Protein AF-A0A382MAA8-F1 (afdb_monomer)

Organism: NCBI:txid408172

Mean predicted aligned error: 15.14 Å

Nearest PDB structures (foldseek):
  6sat-assembly1_A  TM=9.121E-01  e=5.986E-05  Corynebacterium glutamicum ATCC 13032
  3zih-assembly1_A  TM=9.486E-01  e=2.121E-04  Bacillus subtilis
  6scs-assembly1_B  TM=9.170E-01  e=1.345E-04  Corynebacterium glutamicum ATCC 13032
  3p04-assembly1_B  TM=8.818E-01  e=1.489E-04  Corynebacterium glutamicum
  3p04-assembly1_A  TM=8.829E-01  e=2.732E-04  Corynebacterium glutamicum

Radius of gyration: 25.76 Å; Cα contacts (8 Å, |Δi|>4): 425; chains: 1; bounding box: 89×56×67 Å

Secondary structure (DSSP, 8-state):
--------------PPTTBSSPPPTTS-TTSPPPHHHHHHHHHHHHHHHHHHHHHHHTT--EEEEE--B-SS-S-EEEE---HHHHHHHHHHHHTT-S-SHHHHTTSS----S----------SS-SSSHHHHHHHHHHHHHHHHHHHHHH---S-SSSSS-HHHHHHHHHHHHHHTS-TT----HHHHHHHHHHHHHHHHHHHHSHHHHHHHHHHHHHHHH-TTSEEEHHHHHHTS------EEE--SSGGGHHHHHHHHHTT--EEEE-SS--HHHHHHHHHHHHHHHHHHT-EEEE-STTEEEEE-TT----TT-

pLDDT: mean 77.43, std 18.55, range [26.42, 96.94]

Foldseek 3Di:
DDDDDDPPPDDDDADPAQDPPDAAPPRDPPDDHDPVSVVLLLLLLLLLLQLLLLCVVLPWFWFKWFCGDGRQHRTDTDTDDDPLLVQLVVVCVVVVPPACVVQQVPPDDPDPVDPDPPPDQFWDDDPPCRSVLLSLLLSLCRSVLSSCVVPDDDPDPPDPRSVVSLSSNLSSCLSTRNDPVSYDYPVSSVVSNVVSSVVSNVQCPQLLSVQLSVQSSVVLVVDPSSMDGSVRSVVSSPPLPPAAEDADPALVCLVVLLVCVVVQGKHKYAPDVHDPVSLVSSVVSLVVSCVVQVWDKDDDDNSMIITGGPSDDDDPVD

InterPro domains:
  IPR007561 Cell division protein SepF/SepF-related [PF04472] (245-311)
  IPR037219 Peptidase M41-like [G3DSA:1.20.58.760] (37-239)
  IPR038594 SepF-like superfamily [G3DSA:3.30.110.150] (244-318)

Sequence (318 aa):
MGFFDSIRFFGRSRAPEGCWPWPNSDRDPYGVPSPAVQSELLKAACHEAGHAVVCRYFGIEVRQLSIRRVTYTTGSVTTVMTDPERQAWKLARLRKIDDWSRKIAGENNPFSPNRGSEIGLRPRDHFVHEVSLHAGLHDWLAGAVAENIEYGPFTYWEGNGWESDLEGFELLVSAHYGNLDGFISDSSVASIRDRYWKSCEEILSKPEIRLWHQAVVKVVLRSEHGVLSGEEIDALRSPIELPHLVVPDSFDDAREIADRFGCGQVVAIEFVGSEPELERRLVDFSTGICYARDGEIRWVDQGRYLVLPSGRGFDPDE

Solvent-accessible surface area (backbone atoms only — not comparable to full-atom values): 18328 Å² total; per-residue (Å²): 141,77,90,84,77,85,83,79,81,76,81,83,77,83,64,62,81,59,34,68,75,73,72,30,98,80,79,40,89,84,59,82,60,46,74,66,56,48,51,54,49,51,48,29,31,37,19,35,28,21,26,48,49,48,29,50,73,67,68,41,54,40,64,30,40,31,52,30,33,39,88,86,37,55,40,47,62,44,61,63,80,45,71,62,53,52,50,29,54,49,51,38,62,75,65,72,50,94,54,61,70,62,51,42,48,80,82,85,69,78,87,70,91,73,77,68,77,90,77,64,100,56,59,76,84,49,83,89,48,40,68,57,41,53,44,53,50,32,30,43,41,18,18,64,42,39,33,35,77,77,72,45,84,74,91,64,88,72,94,76,82,54,64,69,33,50,52,51,36,51,42,50,46,23,58,38,60,14,48,101,88,31,46,39,54,59,70,54,53,52,53,52,49,53,52,38,48,52,51,40,46,56,53,53,63,35,59,62,48,36,51,24,35,54,43,42,30,58,47,33,76,67,31,96,73,27,46,43,41,39,68,59,52,54,70,45,40,71,68,81,64,76,52,49,76,41,73,59,91,54,76,73,49,52,53,55,54,50,54,43,38,70,72,61,37,36,34,29,39,39,51,80,88,52,56,73,68,56,54,53,52,49,50,55,49,50,48,52,54,16,68,74,60,65,28,46,72,44,81,77,56,94,60,27,34,40,40,29,29,62,73,55,90,81,66,93,89,116

Structure (mmCIF, N/CA/C/O backbone):
data_AF-A0A382MAA8-F1
#
_entry.id   AF-A0A382MAA8-F1
#
loop_
_atom_site.group_PDB
_atom_site.id
_atom_site.type_symbol
_atom_site.label_atom_id
_atom_site.label_alt_id
_atom_site.label_comp_id
_atom_site.label_asym_id
_atom_site.label_entity_id
_atom_site.label_seq_id
_atom_site.pdbx_PDB_ins_code
_atom_site.Cartn_x
_atom_site.Cartn_y
_atom_site.Cartn_z
_atom_site.occupancy
_atom_site.B_iso_or_equiv
_atom_site.auth_seq_id
_atom_site.auth_comp_id
_atom_site.auth_asym_id
_atom_site.auth_atom_id
_atom_site.pdbx_PDB_model_num
ATOM 1 N N . MET A 1 1 ? 55.451 -20.714 0.041 1.00 31.80 1 MET A N 1
ATOM 2 C CA . MET A 1 1 ? 55.565 -19.242 -0.058 1.00 31.80 1 MET A CA 1
ATOM 3 C C . MET A 1 1 ? 55.223 -18.864 -1.485 1.00 31.80 1 MET A C 1
ATOM 5 O O . MET A 1 1 ? 55.973 -19.268 -2.353 1.00 31.80 1 MET A O 1
ATOM 9 N N . GLY A 1 2 ? 54.132 -18.207 -1.856 1.00 29.95 2 GLY A N 1
ATOM 10 C CA . GLY A 1 2 ? 52.892 -17.718 -1.239 1.00 29.95 2 GLY A CA 1
ATOM 11 C C . GLY A 1 2 ? 51.980 -17.401 -2.446 1.00 29.95 2 GLY A C 1
ATOM 12 O O . GLY A 1 2 ? 52.489 -16.995 -3.485 1.00 29.95 2 GLY A O 1
ATOM 13 N N . PHE A 1 3 ? 50.726 -17.858 -2.473 1.00 26.42 3 PHE A N 1
ATOM 14 C CA . PHE A 1 3 ? 49.556 -17.086 -2.029 1.00 26.42 3 PHE A CA 1
ATOM 15 C C . PHE A 1 3 ? 49.515 -15.669 -2.627 1.00 26.42 3 PHE A C 1
ATOM 17 O O . PHE A 1 3 ? 50.200 -14.786 -2.130 1.00 26.42 3 PHE A O 1
ATOM 24 N N . PHE A 1 4 ? 48.726 -15.461 -3.685 1.00 28.41 4 PHE A N 1
ATOM 25 C CA . PHE A 1 4 ? 47.388 -14.869 -3.566 1.00 28.41 4 PHE A CA 1
ATOM 26 C C . PHE A 1 4 ? 46.591 -15.142 -4.846 1.00 28.41 4 PHE A C 1
ATOM 28 O O . PHE A 1 4 ? 46.916 -14.664 -5.930 1.00 28.41 4 PHE A O 1
ATOM 35 N N . ASP A 1 5 ? 45.575 -15.981 -4.671 1.00 29.20 5 ASP A N 1
ATOM 36 C CA . ASP A 1 5 ? 44.599 -16.378 -5.669 1.00 29.20 5 ASP A CA 1
ATOM 37 C C . ASP A 1 5 ? 43.555 -15.275 -5.866 1.00 29.20 5 ASP A C 1
ATOM 39 O O . ASP A 1 5 ? 43.219 -14.520 -4.950 1.00 29.20 5 ASP A O 1
ATOM 43 N N . SER A 1 6 ? 43.043 -15.208 -7.089 1.00 26.88 6 SER A N 1
ATOM 44 C CA . SER A 1 6 ? 41.999 -14.295 -7.536 1.00 26.88 6 SER A CA 1
ATOM 45 C C . SER A 1 6 ? 40.714 -14.509 -6.733 1.00 26.88 6 SER A C 1
ATOM 47 O O . SER A 1 6 ? 40.011 -15.501 -6.917 1.00 26.88 6 SER A O 1
ATOM 49 N N . ILE A 1 7 ? 40.356 -13.551 -5.876 1.00 27.98 7 ILE A N 1
ATOM 50 C CA . ILE A 1 7 ? 39.018 -13.512 -5.289 1.00 27.98 7 ILE A CA 1
ATOM 51 C C . ILE A 1 7 ? 38.056 -12.928 -6.332 1.00 27.98 7 ILE A C 1
ATOM 53 O O . ILE A 1 7 ? 37.864 -11.718 -6.429 1.00 27.98 7 ILE A O 1
ATOM 57 N N . ARG A 1 8 ? 37.438 -13.807 -7.128 1.00 26.86 8 ARG A N 1
ATOM 58 C CA . ARG A 1 8 ? 36.168 -13.516 -7.805 1.00 26.86 8 ARG A CA 1
ATOM 59 C C . ARG A 1 8 ? 35.041 -13.774 -6.803 1.00 26.86 8 ARG A C 1
ATOM 61 O O . ARG A 1 8 ? 34.665 -14.921 -6.580 1.00 26.86 8 ARG A O 1
ATOM 68 N N . PHE A 1 9 ? 34.539 -12.714 -6.172 1.00 26.89 9 PHE A N 1
ATOM 69 C CA . PHE A 1 9 ? 33.356 -12.778 -5.311 1.00 26.89 9 PHE A CA 1
ATOM 70 C C . PHE A 1 9 ? 32.106 -13.140 -6.150 1.00 26.89 9 PHE A C 1
ATOM 72 O O . PHE A 1 9 ? 31.799 -12.479 -7.137 1.00 26.89 9 PHE A O 1
ATOM 79 N N . PHE A 1 10 ? 31.447 -14.228 -5.735 1.00 27.97 10 PHE A N 1
ATOM 80 C CA . PHE A 1 10 ? 30.084 -14.715 -6.014 1.00 27.97 10 PHE A CA 1
ATOM 81 C C . PHE A 1 10 ? 29.501 -14.580 -7.431 1.00 27.97 10 PHE A C 1
ATOM 83 O O . PHE A 1 10 ? 28.884 -13.586 -7.806 1.00 27.97 10 PHE A O 1
ATOM 90 N N . GLY A 1 11 ? 29.545 -15.691 -8.174 1.00 29.00 11 GLY A N 1
ATOM 91 C CA . GLY A 1 11 ? 28.608 -15.935 -9.267 1.00 29.00 11 GLY A CA 1
ATOM 92 C C . GLY A 1 11 ? 27.186 -16.113 -8.726 1.00 29.00 11 GLY A C 1
ATOM 93 O O . GLY A 1 11 ? 26.945 -16.995 -7.905 1.00 29.00 11 GLY A O 1
ATOM 94 N N . ARG A 1 12 ? 26.254 -15.278 -9.204 1.00 35.53 12 ARG A N 1
ATOM 95 C CA . ARG A 1 12 ? 24.803 -15.409 -9.001 1.00 35.53 12 ARG A CA 1
ATOM 96 C C . ARG A 1 12 ? 24.342 -16.799 -9.460 1.00 35.53 12 ARG A C 1
ATOM 98 O O . ARG A 1 12 ? 24.289 -17.084 -10.657 1.00 35.53 12 ARG A O 1
ATOM 105 N N . SER A 1 13 ? 24.030 -17.673 -8.512 1.00 39.25 13 SER A N 1
ATOM 106 C CA . SER A 1 13 ? 23.442 -18.991 -8.755 1.00 39.25 13 SER A CA 1
ATOM 107 C C . SER A 1 13 ? 22.027 -18.833 -9.327 1.00 39.25 13 SER A C 1
ATOM 109 O O . SER A 1 13 ? 21.172 -18.224 -8.690 1.00 39.25 13 SER A O 1
ATOM 111 N N . ARG A 1 14 ? 21.769 -19.373 -10.528 1.00 43.84 14 ARG A N 1
ATOM 112 C CA . ARG A 1 14 ? 20.433 -19.417 -11.152 1.00 43.84 14 ARG A CA 1
ATOM 113 C C . ARG A 1 14 ? 19.505 -20.324 -10.334 1.00 43.84 14 ARG A C 1
ATOM 115 O O . ARG A 1 14 ? 19.658 -21.543 -10.384 1.00 43.84 14 ARG A O 1
ATOM 122 N N . ALA A 1 15 ? 18.565 -19.740 -9.597 1.00 43.31 15 ALA A N 1
ATOM 123 C CA . ALA A 1 15 ? 17.436 -20.476 -9.034 1.00 43.31 15 ALA A CA 1
ATOM 124 C C . ALA A 1 15 ? 16.463 -20.898 -10.164 1.00 43.31 15 ALA A C 1
ATOM 126 O O . ALA A 1 15 ? 16.365 -20.171 -11.157 1.00 43.31 15 ALA A O 1
ATOM 127 N N . PRO A 1 16 ? 15.767 -22.049 -10.062 1.00 50.41 16 PRO A N 1
ATOM 128 C CA . PRO A 1 16 ? 14.675 -22.386 -10.978 1.00 50.41 16 PRO A CA 1
ATOM 129 C C . PRO A 1 16 ? 13.575 -21.313 -10.915 1.00 50.41 16 PRO A C 1
ATOM 131 O O . PRO A 1 16 ? 13.343 -20.737 -9.852 1.00 50.41 16 PRO A O 1
ATOM 134 N N . GLU A 1 17 ? 12.907 -21.040 -12.038 1.00 49.59 17 GLU A N 1
ATOM 135 C CA . GLU A 1 17 ? 11.850 -20.022 -12.125 1.00 49.59 17 GLU A CA 1
ATOM 136 C C . GLU A 1 17 ? 10.743 -20.260 -11.081 1.00 49.59 17 GLU A C 1
ATOM 138 O O . GLU A 1 17 ? 10.183 -21.353 -10.998 1.00 49.59 17 GLU A O 1
ATOM 143 N N . GLY A 1 18 ? 10.432 -19.235 -10.278 1.00 59.00 18 GLY A N 1
ATOM 144 C CA . GLY A 1 18 ? 9.311 -19.256 -9.334 1.00 59.00 18 GLY A CA 1
ATOM 145 C C . GLY A 1 18 ? 9.534 -20.101 -8.075 1.00 59.00 18 GLY A C 1
ATOM 146 O O . GLY A 1 18 ? 8.566 -20.598 -7.500 1.00 59.00 18 GLY A O 1
ATOM 147 N N . CYS A 1 19 ? 10.782 -20.295 -7.647 1.00 68.88 19 CYS A N 1
ATOM 148 C CA . CYS A 1 19 ? 11.090 -21.147 -6.500 1.00 68.88 19 CYS A CA 1
ATOM 149 C C . CYS A 1 19 ? 10.535 -20.604 -5.164 1.00 68.88 19 CYS A C 1
ATOM 151 O O . CYS A 1 19 ? 10.704 -19.433 -4.810 1.00 68.88 19 CYS A O 1
ATOM 153 N N . TRP A 1 20 ? 9.881 -21.499 -4.418 1.00 69.69 20 TRP A N 1
ATOM 154 C CA . TRP A 1 20 ? 9.423 -21.304 -3.045 1.00 69.69 20 TRP A CA 1
ATOM 155 C C . TRP A 1 20 ? 9.510 -22.633 -2.279 1.00 69.69 20 TRP A C 1
ATOM 157 O O . TRP A 1 20 ? 9.066 -23.648 -2.824 1.00 69.69 20 TRP A O 1
ATOM 167 N N . PRO A 1 21 ? 10.044 -22.660 -1.044 1.00 71.81 21 PRO A N 1
ATOM 168 C CA . PRO A 1 21 ? 10.785 -21.581 -0.380 1.00 71.81 21 PRO A CA 1
ATOM 169 C C . PRO A 1 21 ? 12.055 -21.196 -1.161 1.00 71.81 21 PRO A C 1
ATOM 171 O O . PRO A 1 21 ? 12.483 -21.916 -2.066 1.00 71.81 21 PRO A O 1
ATOM 174 N N . TRP A 1 22 ? 12.644 -20.034 -0.860 1.00 74.38 22 TRP A N 1
ATOM 175 C CA . TRP A 1 22 ? 13.882 -19.615 -1.525 1.00 74.38 22 TRP A CA 1
ATOM 176 C C . TRP A 1 22 ? 14.992 -20.649 -1.283 1.00 74.38 22 TRP A C 1
ATOM 178 O O . TRP A 1 22 ? 15.163 -21.098 -0.148 1.00 74.38 22 TRP A O 1
ATOM 188 N N . PRO A 1 23 ? 15.763 -21.033 -2.314 1.00 65.19 23 PRO A N 1
ATOM 189 C CA . PRO A 1 23 ? 16.829 -22.006 -2.155 1.00 65.19 23 PRO A CA 1
ATOM 190 C C . PRO A 1 23 ? 17.923 -21.437 -1.254 1.00 65.19 23 PRO A C 1
ATOM 192 O O . PRO A 1 23 ? 18.348 -20.289 -1.417 1.00 65.19 23 PRO A O 1
ATOM 195 N N . ASN A 1 24 ? 18.433 -22.264 -0.344 1.00 62.22 24 ASN A N 1
ATOM 196 C CA . ASN A 1 24 ? 19.620 -21.915 0.425 1.00 62.22 24 ASN A CA 1
ATOM 197 C C . ASN A 1 24 ? 20.801 -21.693 -0.519 1.00 62.22 24 ASN A C 1
ATOM 199 O O . ASN A 1 24 ? 20.921 -22.362 -1.552 1.00 62.22 24 ASN A O 1
ATOM 203 N N . SER A 1 25 ? 21.718 -20.810 -0.121 1.00 55.56 25 SER A N 1
ATOM 204 C CA . SER A 1 25 ? 22.993 -20.589 -0.817 1.00 55.56 25 SER A CA 1
ATOM 205 C C . SER A 1 25 ? 23.770 -21.889 -1.083 1.00 55.56 25 SER A C 1
ATOM 207 O O . SER A 1 25 ? 24.578 -21.934 -2.010 1.00 55.56 25 SER A O 1
ATOM 209 N N . ASP A 1 26 ? 23.459 -22.961 -0.342 1.00 49.09 26 ASP A N 1
ATOM 210 C CA . ASP A 1 26 ? 24.233 -24.201 -0.286 1.00 49.09 26 ASP A CA 1
ATOM 211 C C . ASP A 1 26 ? 23.557 -25.413 -0.967 1.00 49.09 26 ASP A C 1
ATOM 213 O O . ASP A 1 26 ? 23.978 -26.546 -0.759 1.00 49.09 26 ASP A O 1
ATOM 217 N N . ARG A 1 27 ? 22.539 -25.214 -1.823 1.00 52.00 27 ARG A N 1
ATOM 218 C CA . ARG A 1 27 ? 21.824 -26.306 -2.538 1.00 52.00 27 ARG A CA 1
ATOM 219 C C . ARG A 1 27 ? 21.156 -27.355 -1.633 1.00 52.00 27 ARG A C 1
ATOM 221 O O . ARG A 1 27 ? 20.912 -28.470 -2.090 1.00 52.00 27 ARG A O 1
ATOM 228 N N . ASP A 1 28 ? 20.833 -27.014 -0.391 1.00 53.09 28 ASP A N 1
ATOM 229 C CA . ASP A 1 28 ? 19.939 -27.828 0.432 1.00 53.09 28 ASP A CA 1
ATOM 230 C C . ASP A 1 28 ? 18.508 -27.274 0.320 1.00 53.09 28 ASP A C 1
ATOM 232 O O . ASP A 1 28 ? 18.218 -26.240 0.927 1.00 53.09 28 ASP A O 1
ATOM 236 N N . PRO A 1 29 ? 17.616 -27.907 -0.467 1.00 52.38 29 PRO A N 1
ATOM 237 C CA . PRO A 1 29 ? 16.223 -27.484 -0.590 1.00 52.38 29 PRO A CA 1
ATOM 238 C C . PRO A 1 29 ? 15.394 -27.729 0.684 1.00 52.38 29 PRO A C 1
ATOM 240 O O . PRO A 1 29 ? 14.240 -27.312 0.726 1.00 52.38 29 PRO A O 1
ATOM 243 N N . TYR A 1 30 ? 15.957 -28.381 1.710 1.00 53.66 30 TYR A N 1
ATOM 244 C CA . TYR A 1 30 ? 15.282 -28.703 2.972 1.00 53.66 30 TYR A CA 1
ATOM 245 C C . TYR A 1 30 ? 15.923 -28.042 4.207 1.00 53.66 30 TYR A C 1
ATOM 247 O O . TYR A 1 30 ? 15.450 -28.247 5.325 1.00 53.66 30 TYR A O 1
ATOM 255 N N . GLY A 1 31 ? 16.988 -27.253 4.032 1.00 58.38 31 GLY A N 1
ATOM 256 C CA . GLY A 1 31 ? 17.682 -26.580 5.132 1.00 58.38 31 GLY A CA 1
ATOM 257 C C . GLY A 1 31 ? 17.025 -25.255 5.537 1.00 58.38 31 GLY A C 1
ATOM 258 O O . GLY A 1 31 ? 16.341 -24.615 4.740 1.00 58.38 31 GLY A O 1
ATOM 259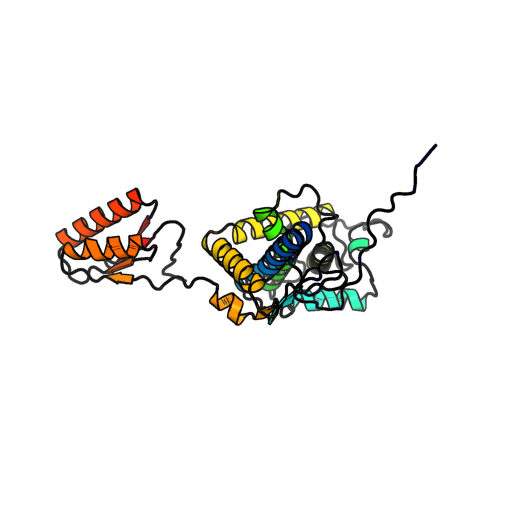 N N . VAL A 1 32 ? 17.290 -24.785 6.758 1.00 62.78 32 VAL A N 1
ATOM 260 C CA . VAL A 1 32 ? 16.880 -23.442 7.210 1.00 62.78 32 VAL A CA 1
ATOM 261 C C . VAL A 1 32 ? 17.612 -22.369 6.380 1.00 62.78 32 VAL A C 1
ATOM 263 O O . VAL A 1 32 ? 18.835 -22.472 6.246 1.00 62.78 32 VAL A O 1
ATOM 266 N N . PRO A 1 33 ? 16.928 -21.326 5.860 1.00 66.69 33 PRO A N 1
ATOM 267 C CA . PRO A 1 33 ? 17.579 -20.281 5.076 1.00 66.69 33 PRO A CA 1
ATOM 268 C C . PRO A 1 33 ? 18.675 -19.565 5.849 1.00 66.69 33 PRO A C 1
ATOM 270 O O . PRO A 1 33 ? 18.506 -19.264 7.032 1.00 66.69 33 PRO A O 1
ATOM 273 N N . SER A 1 34 ? 19.797 -19.280 5.179 1.00 75.00 34 SER A N 1
ATOM 274 C CA . SER A 1 34 ? 20.896 -18.533 5.792 1.00 75.00 34 SER A CA 1
ATOM 275 C C . SER A 1 34 ? 20.415 -17.140 6.223 1.00 75.00 34 SER A C 1
ATOM 277 O O . SER A 1 34 ? 19.504 -16.593 5.596 1.00 75.00 34 SER A O 1
ATOM 279 N N . PRO A 1 35 ? 21.018 -16.514 7.251 1.00 80.25 35 PRO A N 1
ATOM 280 C CA . PRO A 1 35 ? 20.599 -15.185 7.704 1.00 80.25 35 PRO A CA 1
ATOM 281 C C . PRO A 1 35 ? 20.574 -14.127 6.588 1.00 80.25 35 PRO A C 1
ATOM 283 O O . PRO A 1 35 ? 19.721 -13.245 6.589 1.00 80.25 35 PRO A O 1
ATOM 286 N N . ALA A 1 36 ? 21.471 -14.243 5.601 1.00 78.38 36 ALA A N 1
ATOM 287 C CA . ALA A 1 36 ? 21.485 -13.377 4.424 1.00 78.38 36 ALA A CA 1
ATOM 288 C C . ALA A 1 36 ? 20.249 -13.594 3.533 1.00 78.38 36 ALA A C 1
ATOM 290 O O . ALA A 1 36 ? 19.589 -12.628 3.165 1.00 78.38 36 ALA A O 1
ATOM 291 N N . VAL A 1 37 ? 19.890 -14.852 3.253 1.00 79.06 37 VAL A N 1
ATOM 292 C CA . VAL A 1 37 ? 18.696 -15.200 2.464 1.00 79.06 37 VAL A CA 1
ATOM 293 C C . VAL A 1 37 ? 17.414 -14.787 3.190 1.00 79.06 37 VAL A C 1
ATOM 295 O O . VAL A 1 37 ? 16.495 -14.281 2.556 1.00 79.06 37 VAL A O 1
ATOM 298 N N . GLN A 1 38 ? 17.354 -14.945 4.516 1.00 82.44 38 GLN A N 1
ATOM 299 C CA . GLN A 1 38 ? 16.216 -14.473 5.314 1.00 82.44 38 GLN A CA 1
ATOM 300 C C . GLN A 1 38 ? 16.066 -12.950 5.242 1.00 82.44 38 GLN A C 1
ATOM 302 O O . GLN A 1 38 ? 14.955 -12.454 5.099 1.00 82.44 38 GLN A O 1
ATOM 307 N N . SER A 1 39 ? 17.178 -12.215 5.309 1.00 85.06 39 SER A N 1
ATOM 308 C CA . SER A 1 39 ? 17.178 -10.755 5.187 1.00 85.06 39 SER A CA 1
ATOM 309 C C . SER A 1 39 ? 16.701 -10.294 3.805 1.00 85.06 39 SER A C 1
ATOM 311 O O . SER A 1 39 ? 15.834 -9.428 3.717 1.00 85.06 39 SER A O 1
ATOM 313 N N . GLU A 1 40 ? 17.192 -10.910 2.723 1.00 85.50 40 GLU A N 1
ATOM 314 C CA . GLU A 1 40 ? 16.725 -10.609 1.360 1.00 85.50 40 GLU A CA 1
ATOM 315 C C . GLU A 1 40 ? 15.235 -10.931 1.172 1.00 85.50 40 GLU A C 1
ATOM 317 O O . GLU A 1 40 ? 14.511 -10.156 0.552 1.00 85.50 40 GLU A O 1
ATOM 322 N N . LEU A 1 41 ? 14.762 -12.043 1.739 1.00 87.31 41 LEU A N 1
ATOM 323 C CA . LEU A 1 41 ? 13.357 -12.436 1.682 1.00 87.31 41 LEU A CA 1
ATOM 324 C C . LEU A 1 41 ? 12.448 -11.445 2.424 1.00 87.31 41 LEU A C 1
ATOM 326 O O . LEU A 1 41 ? 11.370 -11.120 1.933 1.00 87.31 41 LEU A O 1
ATOM 330 N N . LEU A 1 42 ? 12.870 -10.966 3.598 1.00 90.75 42 LEU A N 1
ATOM 331 C CA . LEU A 1 42 ? 12.126 -9.963 4.364 1.00 90.75 42 LEU A CA 1
ATOM 332 C C . LEU A 1 42 ? 12.005 -8.645 3.591 1.00 90.75 42 LEU A C 1
ATOM 334 O O . LEU A 1 42 ? 10.912 -8.087 3.521 1.00 90.75 42 LEU A O 1
ATOM 338 N N . LYS A 1 43 ? 13.099 -8.195 2.964 1.00 91.06 43 LYS A N 1
ATOM 339 C CA . LYS A 1 43 ? 13.097 -7.009 2.096 1.00 91.06 43 LYS A CA 1
ATOM 340 C C . LYS A 1 43 ? 12.152 -7.173 0.915 1.00 91.06 43 LYS A C 1
ATOM 342 O O . LYS A 1 43 ? 11.260 -6.354 0.749 1.00 91.06 43 LYS A O 1
ATOM 347 N N . ALA A 1 44 ? 12.259 -8.289 0.196 1.00 91.00 44 ALA A N 1
ATOM 348 C CA . ALA A 1 44 ? 11.370 -8.595 -0.917 1.00 91.00 44 ALA A CA 1
ATOM 349 C C . ALA A 1 44 ? 9.897 -8.608 -0.484 1.00 91.00 44 ALA A C 1
ATOM 351 O O . ALA A 1 44 ? 9.061 -7.971 -1.108 1.00 91.00 44 ALA A O 1
ATOM 352 N N . ALA A 1 45 ? 9.564 -9.271 0.626 1.00 93.81 45 ALA A N 1
ATOM 353 C CA . ALA A 1 45 ? 8.196 -9.274 1.134 1.00 93.81 45 ALA A CA 1
ATOM 354 C C . ALA A 1 45 ? 7.701 -7.866 1.500 1.00 93.81 45 ALA A C 1
ATOM 356 O O . ALA A 1 45 ? 6.547 -7.547 1.225 1.00 93.81 45 ALA A O 1
ATOM 357 N N . CYS A 1 46 ? 8.563 -7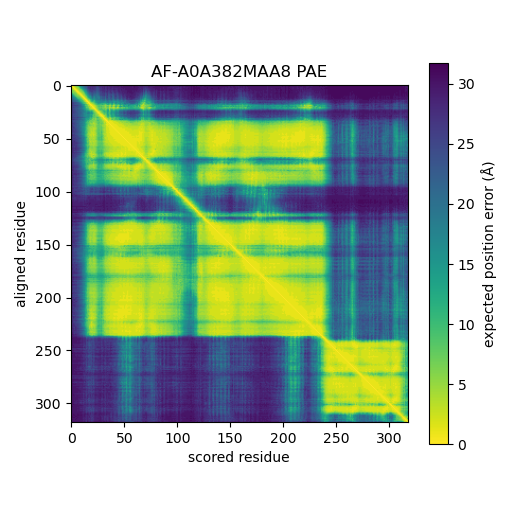.030 2.087 1.00 95.38 46 CYS A N 1
ATOM 358 C CA . CYS A 1 46 ? 8.267 -5.629 2.382 1.00 95.38 46 CYS A CA 1
ATOM 359 C C . CYS A 1 46 ? 7.991 -4.815 1.106 1.00 95.38 46 CYS A C 1
ATOM 361 O O . CYS A 1 46 ? 6.986 -4.100 1.058 1.00 95.38 46 CYS A O 1
ATOM 363 N N . HIS A 1 47 ? 8.826 -4.981 0.075 1.00 94.94 47 HIS A N 1
ATOM 364 C CA . HIS A 1 47 ? 8.701 -4.336 -1.237 1.00 94.94 47 HIS A CA 1
ATOM 365 C C . HIS A 1 47 ? 7.394 -4.701 -1.934 1.00 94.94 47 HIS A C 1
ATOM 367 O O . HIS A 1 47 ? 6.577 -3.835 -2.238 1.00 94.94 47 HIS A O 1
ATOM 373 N N . GLU A 1 48 ? 7.141 -5.998 -2.115 1.00 96.00 48 GLU A N 1
ATOM 374 C CA . GLU A 1 48 ? 5.941 -6.474 -2.808 1.00 96.00 48 GLU A CA 1
ATOM 375 C C . GLU A 1 48 ? 4.662 -6.108 -2.040 1.00 96.00 48 GLU A C 1
ATOM 377 O O . GLU A 1 48 ? 3.643 -5.752 -2.633 1.00 96.00 48 GLU A O 1
ATOM 382 N N . ALA A 1 49 ? 4.701 -6.144 -0.702 1.00 96.94 49 ALA A N 1
ATOM 383 C CA . ALA A 1 49 ? 3.584 -5.678 0.113 1.00 96.94 49 ALA A CA 1
ATOM 384 C C . ALA A 1 49 ? 3.345 -4.169 -0.044 1.00 96.94 49 ALA A C 1
ATOM 386 O O . ALA A 1 49 ? 2.191 -3.747 -0.021 1.00 96.94 49 ALA A O 1
ATOM 387 N N . GLY A 1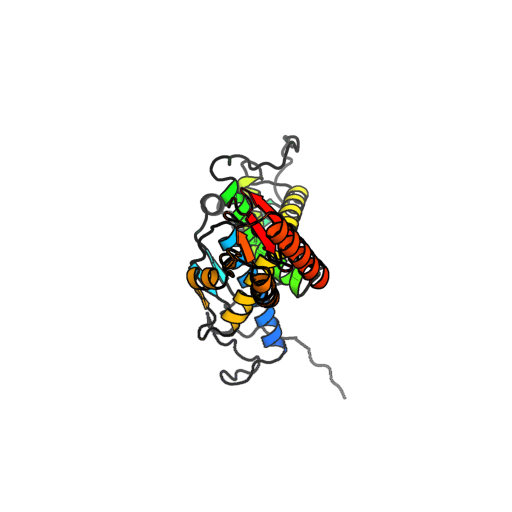 50 ? 4.403 -3.371 -0.231 1.00 96.94 50 GLY A N 1
ATOM 388 C CA . GLY A 1 50 ? 4.312 -1.937 -0.512 1.00 96.94 50 GLY A CA 1
ATOM 389 C C . GLY A 1 50 ? 3.490 -1.658 -1.767 1.00 96.94 50 GLY A C 1
ATOM 390 O O . GLY A 1 50 ? 2.481 -0.955 -1.687 1.00 96.94 50 GLY A O 1
ATOM 391 N N . HIS A 1 51 ? 3.859 -2.286 -2.888 1.00 96.06 51 HIS A N 1
ATOM 392 C CA . HIS A 1 51 ? 3.094 -2.237 -4.141 1.00 96.06 51 HIS A CA 1
ATOM 393 C C . HIS A 1 51 ? 1.634 -2.625 -3.928 1.00 96.06 51 HIS A C 1
ATOM 395 O O . HIS A 1 51 ? 0.727 -1.827 -4.158 1.00 96.06 51 HIS A O 1
ATOM 401 N N . ALA A 1 52 ? 1.393 -3.831 -3.409 1.00 96.44 52 ALA A N 1
ATOM 402 C CA . ALA A 1 52 ? 0.039 -4.343 -3.274 1.00 96.44 52 ALA A CA 1
ATOM 403 C C . ALA A 1 52 ? -0.851 -3.446 -2.402 1.00 96.44 52 ALA A C 1
ATOM 405 O O . ALA A 1 52 ? -1.977 -3.144 -2.793 1.00 96.44 52 ALA A O 1
ATOM 406 N N . VAL A 1 53 ? -0.359 -2.987 -1.249 1.00 95.25 53 VAL A N 1
ATOM 407 C CA . VAL A 1 53 ? -1.124 -2.119 -0.344 1.00 95.25 53 VAL A CA 1
ATOM 408 C C . VAL A 1 53 ? -1.449 -0.779 -0.997 1.00 95.25 53 VAL A C 1
ATOM 410 O O . VAL A 1 53 ? -2.599 -0.347 -0.938 1.00 95.25 53 VAL A O 1
ATOM 413 N N . VAL A 1 54 ? -0.483 -0.140 -1.663 1.00 93.31 54 VAL A N 1
ATOM 414 C CA . VAL A 1 54 ? -0.710 1.148 -2.337 1.00 93.31 54 VAL A CA 1
ATOM 415 C C . VAL A 1 54 ? -1.661 0.993 -3.527 1.00 93.31 54 VAL A C 1
ATOM 417 O O . VAL A 1 54 ? -2.593 1.786 -3.664 1.00 93.31 54 VAL A O 1
ATOM 420 N N . CYS A 1 55 ? -1.522 -0.061 -4.337 1.00 91.69 55 CYS A N 1
ATOM 421 C CA . CYS A 1 55 ? -2.478 -0.373 -5.401 1.00 91.69 55 CYS A CA 1
ATOM 422 C C . CYS A 1 55 ? -3.899 -0.514 -4.855 1.00 91.69 55 CYS A C 1
ATOM 424 O O . CYS A 1 55 ? -4.819 0.147 -5.339 1.00 91.69 55 CYS A O 1
ATOM 426 N N . ARG A 1 56 ? -4.083 -1.351 -3.825 1.00 89.12 56 ARG A N 1
ATOM 427 C CA . ARG A 1 56 ? -5.396 -1.583 -3.210 1.00 89.12 56 ARG A CA 1
ATOM 428 C C . ARG A 1 56 ? -5.947 -0.313 -2.553 1.00 89.12 56 ARG A C 1
ATOM 430 O O . ARG A 1 56 ? -7.148 -0.073 -2.653 1.00 89.12 56 ARG A O 1
ATOM 437 N N . TYR A 1 57 ? -5.097 0.526 -1.952 1.00 88.06 57 TYR A N 1
ATOM 438 C CA . TYR A 1 57 ? -5.475 1.836 -1.404 1.00 88.06 57 TYR A CA 1
ATOM 439 C C . TYR A 1 57 ? -6.085 2.755 -2.472 1.00 88.06 57 TYR A C 1
ATOM 441 O O . TYR A 1 57 ? -7.109 3.384 -2.222 1.00 88.06 57 TYR A O 1
ATOM 449 N N . PHE A 1 58 ? -5.517 2.778 -3.681 1.00 83.88 58 PHE A N 1
ATOM 450 C CA . PHE A 1 58 ? -6.047 3.544 -4.815 1.00 83.88 58 PHE A CA 1
ATOM 451 C C . PHE A 1 58 ? -7.136 2.813 -5.623 1.00 83.88 58 PHE A C 1
ATOM 453 O O . PHE A 1 58 ? -7.569 3.310 -6.664 1.00 83.88 58 PHE A O 1
ATOM 460 N N . GLY A 1 59 ? -7.586 1.635 -5.179 1.00 81.50 59 GLY A N 1
ATOM 461 C CA . GLY A 1 59 ? -8.610 0.849 -5.871 1.00 81.50 59 GLY A CA 1
ATOM 462 C C . GLY A 1 59 ? -8.125 0.143 -7.143 1.00 81.50 59 GLY A C 1
ATOM 463 O O . GLY A 1 59 ? -8.948 -0.329 -7.927 1.00 81.50 59 GLY A O 1
ATOM 464 N N . ILE A 1 60 ? -6.810 0.034 -7.359 1.00 85.06 60 ILE A N 1
ATOM 465 C CA . ILE A 1 60 ? -6.245 -0.811 -8.415 1.00 85.06 60 ILE A CA 1
ATOM 466 C C . ILE A 1 60 ? -6.441 -2.280 -8.011 1.00 85.06 60 ILE A C 1
ATOM 468 O O . ILE A 1 60 ? -6.166 -2.697 -6.881 1.00 85.06 60 ILE A O 1
ATOM 472 N N . GLU A 1 61 ? -6.950 -3.087 -8.940 1.00 86.94 61 GLU A N 1
ATOM 473 C CA . GLU A 1 61 ? -7.102 -4.526 -8.734 1.00 86.94 61 GLU A CA 1
ATOM 474 C C . GLU A 1 61 ? -5.720 -5.193 -8.695 1.00 86.94 61 GLU A C 1
ATOM 476 O O . GLU A 1 61 ? -4.974 -5.165 -9.677 1.00 86.94 61 GLU A O 1
ATOM 481 N N . VAL A 1 62 ? -5.402 -5.825 -7.563 1.00 92.00 62 VAL A N 1
ATOM 482 C CA . VAL A 1 62 ? -4.237 -6.702 -7.413 1.00 92.00 62 VAL A CA 1
ATOM 483 C C . VAL A 1 62 ? -4.715 -8.134 -7.597 1.00 92.00 62 VAL A C 1
ATOM 485 O O . VAL A 1 62 ? -5.488 -8.649 -6.794 1.00 92.00 62 VAL A O 1
ATOM 488 N N . ARG A 1 63 ? -4.247 -8.799 -8.649 1.00 90.38 63 ARG A N 1
ATOM 489 C CA . ARG A 1 63 ? -4.567 -10.207 -8.909 1.00 90.38 63 ARG A CA 1
ATOM 490 C C . ARG A 1 63 ? -3.778 -11.133 -8.005 1.00 90.38 63 ARG A C 1
ATOM 492 O O . ARG A 1 63 ? -4.310 -12.131 -7.526 1.00 90.38 63 ARG A O 1
ATOM 499 N N . GLN A 1 64 ? -2.504 -10.815 -7.803 1.00 93.00 64 GLN A N 1
ATOM 500 C CA . GLN A 1 64 ? -1.605 -11.634 -7.008 1.00 93.00 64 GLN A CA 1
ATOM 501 C C . GLN A 1 64 ? -0.406 -10.818 -6.536 1.00 93.00 64 GLN A C 1
ATOM 503 O O . GLN A 1 64 ? 0.219 -10.128 -7.333 1.00 93.00 64 GLN A O 1
ATOM 508 N N . LEU A 1 65 ? -0.047 -10.972 -5.269 1.00 94.50 65 LEU A N 1
ATOM 509 C CA . LEU A 1 65 ? 1.278 -10.682 -4.738 1.00 94.50 65 LEU A CA 1
ATOM 510 C C . LEU A 1 65 ? 2.059 -11.997 -4.676 1.00 94.50 65 LEU A C 1
ATOM 512 O O . LEU A 1 65 ? 1.532 -13.009 -4.210 1.00 94.50 65 LEU A O 1
ATOM 516 N N . SER A 1 66 ? 3.313 -11.997 -5.125 1.00 93.25 66 SER A N 1
ATOM 517 C CA . SER A 1 66 ? 4.214 -13.144 -5.030 1.00 93.25 66 SER A CA 1
ATOM 518 C C . SER A 1 66 ? 5.592 -12.735 -4.530 1.00 93.25 66 SER A C 1
ATOM 520 O O . SER A 1 66 ? 6.204 -11.831 -5.076 1.00 93.25 66 SER A O 1
ATOM 522 N N . ILE A 1 67 ? 6.118 -13.472 -3.554 1.00 91.19 67 ILE A N 1
ATOM 523 C CA . ILE A 1 67 ? 7.514 -13.361 -3.084 1.00 91.19 67 ILE A CA 1
ATOM 524 C C . ILE A 1 67 ? 8.371 -14.523 -3.602 1.00 91.19 67 ILE A C 1
ATOM 526 O O . ILE A 1 67 ? 9.381 -14.905 -3.009 1.00 91.19 67 ILE A O 1
ATOM 530 N N . ARG A 1 68 ? 7.930 -15.167 -4.688 1.00 86.81 68 ARG A N 1
ATOM 531 C CA . ARG A 1 68 ? 8.686 -16.234 -5.343 1.00 86.81 68 ARG A CA 1
ATOM 532 C C . ARG A 1 68 ? 9.859 -15.619 -6.076 1.00 86.81 68 ARG A C 1
ATOM 534 O O . ARG A 1 68 ? 9.687 -14.697 -6.867 1.00 86.81 68 ARG A O 1
ATOM 541 N N . ARG A 1 69 ? 11.046 -16.184 -5.874 1.00 76.38 69 ARG A N 1
ATOM 542 C CA . ARG A 1 69 ? 12.236 -15.685 -6.554 1.00 76.38 69 ARG A CA 1
ATOM 543 C C . ARG A 1 69 ? 12.205 -16.094 -8.024 1.00 76.38 69 ARG A C 1
ATOM 545 O O . ARG A 1 69 ? 12.132 -17.284 -8.349 1.00 76.38 69 ARG A O 1
ATOM 552 N N . VAL A 1 70 ? 12.307 -15.104 -8.901 1.00 68.19 70 VAL A N 1
ATOM 553 C CA . VAL A 1 70 ? 12.524 -15.269 -10.342 1.00 68.19 70 VAL A CA 1
ATOM 554 C C . VAL A 1 70 ? 13.953 -14.804 -10.657 1.00 68.19 70 VAL A C 1
ATOM 556 O O . VAL A 1 70 ? 14.646 -14.231 -9.821 1.00 68.19 70 VAL A O 1
ATOM 559 N N . THR A 1 71 ? 14.472 -15.121 -11.839 1.00 59.19 71 THR A N 1
ATOM 560 C CA . THR A 1 71 ? 15.884 -14.920 -12.221 1.00 59.19 71 THR A CA 1
ATOM 561 C C . THR A 1 71 ? 16.436 -13.510 -11.980 1.00 59.19 71 THR A C 1
ATOM 563 O O . THR A 1 71 ? 17.626 -13.385 -11.680 1.00 59.19 71 THR A O 1
ATOM 566 N N . TYR A 1 72 ? 15.599 -12.476 -12.087 1.00 60.16 72 TYR A N 1
ATOM 567 C CA . TYR A 1 72 ? 15.993 -11.071 -11.938 1.00 60.16 72 TYR A CA 1
ATOM 568 C C . TYR A 1 72 ? 15.148 -10.290 -10.926 1.00 60.16 72 TYR A C 1
ATOM 570 O O . TYR A 1 72 ? 15.492 -9.151 -10.637 1.00 60.16 72 TYR A O 1
ATOM 578 N N . THR A 1 73 ? 14.096 -10.896 -10.370 1.00 64.88 73 THR A N 1
ATOM 579 C CA . THR A 1 73 ? 13.199 -10.253 -9.403 1.00 64.88 73 THR A CA 1
ATOM 580 C C . THR A 1 73 ? 13.037 -11.128 -8.167 1.00 64.88 73 THR A C 1
ATOM 582 O O . THR A 1 73 ? 13.024 -12.362 -8.227 1.00 64.88 73 THR A O 1
ATOM 585 N N . THR A 1 74 ? 12.965 -10.485 -7.011 1.00 72.19 74 THR A N 1
ATOM 586 C CA . THR A 1 74 ? 12.781 -11.142 -5.712 1.00 72.19 74 THR A CA 1
ATOM 587 C C . THR A 1 74 ? 11.306 -11.374 -5.377 1.00 72.19 74 THR A C 1
ATOM 589 O O . THR A 1 74 ? 11.001 -12.153 -4.475 1.00 72.19 74 THR A O 1
ATOM 592 N N . GLY A 1 75 ? 10.405 -10.790 -6.162 1.00 80.31 75 GLY A N 1
ATOM 593 C CA . GLY A 1 75 ? 8.972 -11.014 -6.136 1.00 80.31 75 GLY A CA 1
ATOM 594 C C . GLY A 1 75 ? 8.300 -10.386 -7.356 1.00 80.31 75 GLY A C 1
ATOM 595 O O . GLY A 1 75 ? 8.958 -10.095 -8.362 1.00 80.31 75 GLY A O 1
ATOM 596 N N . SER A 1 76 ? 6.976 -10.280 -7.294 1.00 87.12 76 SER A N 1
ATOM 597 C CA . SER A 1 76 ? 6.176 -9.465 -8.206 1.00 87.12 76 SER A CA 1
ATOM 598 C C . SER A 1 76 ? 4.770 -9.242 -7.651 1.00 87.12 76 SER A C 1
ATOM 600 O O . SER A 1 76 ? 4.169 -10.162 -7.080 1.00 87.12 76 SER A O 1
ATOM 602 N N . VAL A 1 77 ? 4.193 -8.080 -7.948 1.00 87.19 77 VAL A N 1
ATOM 603 C CA . VAL A 1 77 ? 2.756 -7.824 -7.829 1.00 87.19 77 VAL A CA 1
ATOM 604 C C . VAL A 1 77 ? 2.138 -7.759 -9.221 1.00 87.19 77 VAL A C 1
ATOM 606 O O . VAL A 1 77 ? 2.550 -6.994 -10.085 1.00 87.19 77 VAL A O 1
ATOM 609 N N . THR A 1 78 ? 1.128 -8.591 -9.460 1.00 87.38 78 THR A N 1
ATOM 610 C CA . THR A 1 78 ? 0.349 -8.581 -10.698 1.00 87.38 78 THR A CA 1
ATOM 611 C C . THR A 1 78 ? -0.893 -7.727 -10.504 1.00 87.38 78 THR A C 1
ATOM 613 O O . THR A 1 78 ? -1.822 -8.134 -9.803 1.00 87.38 78 THR A O 1
ATOM 616 N N . THR A 1 79 ? -0.938 -6.577 -11.166 1.00 86.69 79 THR A N 1
ATOM 617 C CA . THR A 1 79 ? -2.079 -5.655 -11.160 1.00 86.69 79 THR A CA 1
ATOM 618 C C . THR A 1 79 ? -2.832 -5.682 -12.488 1.00 86.69 79 THR A C 1
ATOM 620 O O . THR A 1 79 ? -2.338 -6.158 -13.519 1.00 86.69 79 THR A O 1
ATOM 623 N N . VAL A 1 80 ? -4.072 -5.192 -12.487 1.00 82.88 80 VAL A N 1
ATOM 624 C CA . VAL A 1 80 ? -4.760 -4.861 -13.738 1.00 82.88 80 VAL A CA 1
ATOM 625 C C . VAL A 1 80 ? -4.211 -3.539 -14.258 1.00 82.88 80 VAL A C 1
ATOM 627 O O . VAL A 1 80 ? -4.426 -2.497 -13.647 1.00 82.88 80 VAL A O 1
ATOM 630 N N . MET A 1 81 ? -3.541 -3.593 -15.415 1.00 78.94 81 MET A N 1
ATOM 631 C CA . MET A 1 81 ? -2.999 -2.403 -16.071 1.00 78.94 81 MET A CA 1
ATOM 632 C C . MET A 1 81 ? -4.067 -1.329 -16.263 1.00 78.94 81 MET A C 1
ATOM 634 O O . MET A 1 81 ? -5.109 -1.567 -16.889 1.00 78.94 81 MET A O 1
ATOM 638 N N . THR A 1 82 ? -3.733 -0.126 -15.824 1.00 82.75 82 THR A N 1
ATOM 639 C CA . THR A 1 82 ? -4.535 1.074 -16.027 1.00 82.75 82 THR A CA 1
ATOM 640 C C . THR A 1 82 ? -4.485 1.535 -17.492 1.00 82.75 82 THR A C 1
ATOM 642 O O . THR A 1 82 ? -3.575 1.194 -18.260 1.00 82.75 82 THR A O 1
ATOM 645 N N . ASP A 1 83 ? -5.468 2.333 -17.918 1.00 84.00 83 ASP A N 1
ATOM 646 C CA . ASP A 1 83 ? -5.476 2.913 -19.269 1.00 84.00 83 ASP A CA 1
ATOM 647 C C . ASP A 1 83 ? -4.237 3.792 -19.558 1.00 84.00 83 ASP A C 1
ATOM 649 O O . ASP A 1 83 ? -3.646 3.632 -20.636 1.00 84.00 83 ASP A O 1
ATOM 653 N N . PRO A 1 84 ? -3.769 4.655 -18.626 1.00 84.12 84 PRO A N 1
ATOM 654 C CA . PRO A 1 84 ? -2.523 5.403 -18.791 1.00 84.12 84 PRO A CA 1
ATOM 655 C C . PRO A 1 84 ? -1.296 4.519 -19.030 1.00 84.12 84 PRO A C 1
ATOM 657 O O . PRO A 1 84 ? -0.479 4.838 -19.898 1.00 84.12 84 PRO A O 1
ATOM 660 N N . GLU A 1 85 ? -1.168 3.399 -18.317 1.00 84.12 85 GLU A N 1
ATOM 661 C CA . GLU A 1 85 ? -0.068 2.448 -18.515 1.00 84.12 85 GLU A CA 1
ATOM 662 C C . GLU A 1 85 ? -0.172 1.769 -19.872 1.00 84.12 85 GLU A C 1
ATOM 664 O O . GLU A 1 85 ? 0.795 1.731 -20.633 1.00 84.12 85 GLU A O 1
ATOM 669 N N . ARG A 1 86 ? -1.363 1.284 -20.234 1.00 85.88 86 ARG A N 1
ATOM 670 C CA . ARG A 1 86 ? -1.593 0.655 -21.540 1.00 85.88 86 ARG A CA 1
ATOM 671 C C . ARG A 1 86 ? -1.214 1.591 -22.681 1.00 85.88 86 ARG A C 1
ATOM 673 O O . ARG A 1 86 ? -0.602 1.154 -23.658 1.00 85.88 86 ARG A O 1
ATOM 680 N N . GLN A 1 87 ? -1.562 2.869 -22.561 1.00 82.69 87 GLN A N 1
ATOM 681 C CA . GLN A 1 87 ? -1.205 3.877 -23.546 1.00 82.69 87 GLN A CA 1
ATOM 682 C C . GLN A 1 87 ? 0.310 4.120 -23.590 1.00 82.69 87 GLN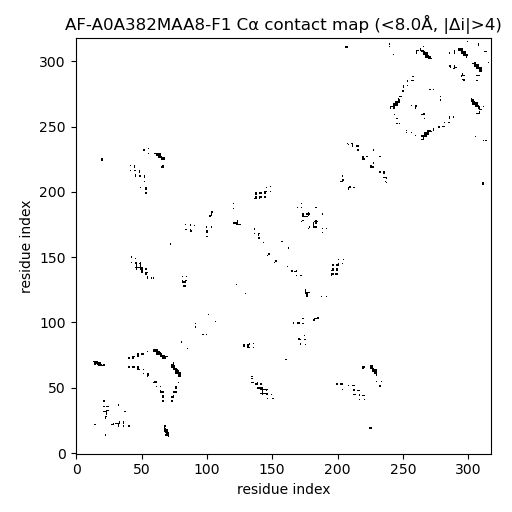 A C 1
ATOM 684 O O . GLN A 1 87 ? 0.872 4.159 -24.687 1.00 82.69 87 GLN A O 1
ATOM 689 N N . ALA A 1 88 ? 0.984 4.217 -22.441 1.00 83.31 88 ALA A N 1
ATOM 690 C CA . ALA A 1 88 ? 2.437 4.378 -22.377 1.00 83.31 88 ALA A CA 1
ATOM 691 C C . ALA A 1 88 ? 3.172 3.198 -23.040 1.00 83.31 88 ALA A C 1
ATOM 693 O O . ALA A 1 88 ? 3.981 3.396 -23.949 1.00 83.31 88 ALA A O 1
ATOM 694 N N . TRP A 1 89 ? 2.799 1.960 -22.704 1.00 82.88 89 TRP A N 1
ATOM 695 C CA . TRP A 1 89 ? 3.371 0.751 -23.306 1.00 82.88 89 TRP A CA 1
ATOM 696 C C . TRP A 1 89 ? 3.074 0.629 -24.804 1.00 82.88 89 TRP A C 1
ATOM 698 O O . TRP A 1 89 ? 3.930 0.213 -25.592 1.00 82.88 89 TRP A O 1
ATOM 708 N N . LYS A 1 90 ? 1.877 1.040 -25.239 1.00 82.44 90 LYS A N 1
ATOM 709 C CA . LYS A 1 90 ? 1.530 1.114 -26.663 1.00 82.44 90 LYS A CA 1
ATOM 710 C C . LYS A 1 90 ? 2.431 2.107 -27.400 1.00 82.44 90 LYS A C 1
ATOM 712 O O . LYS A 1 90 ? 2.904 1.790 -28.492 1.00 82.44 90 LYS A O 1
ATOM 717 N N . LEU A 1 91 ? 2.690 3.279 -26.820 1.00 74.12 91 LEU A N 1
ATOM 718 C CA . LEU A 1 91 ? 3.589 4.285 -27.391 1.00 74.12 91 LEU A CA 1
ATOM 719 C C . LEU A 1 91 ? 5.042 3.797 -27.436 1.00 74.12 91 LEU A C 1
ATOM 721 O O . LEU A 1 91 ? 5.695 3.974 -28.468 1.00 74.12 91 LEU A O 1
ATOM 725 N N . ALA A 1 92 ? 5.521 3.136 -26.379 1.00 74.25 92 ALA A N 1
ATOM 726 C CA . ALA A 1 92 ? 6.849 2.526 -26.342 1.00 74.25 92 ALA A CA 1
ATOM 727 C C . ALA A 1 92 ? 7.028 1.516 -27.486 1.00 74.25 92 ALA A C 1
ATOM 729 O O . ALA A 1 92 ? 7.953 1.632 -28.297 1.00 74.25 92 ALA A O 1
ATOM 730 N N . ARG A 1 93 ? 6.062 0.599 -27.635 1.00 74.69 93 ARG A N 1
ATOM 731 C CA . ARG A 1 93 ? 6.072 -0.431 -28.681 1.00 74.69 93 ARG A CA 1
ATOM 732 C C . ARG A 1 93 ? 5.988 0.148 -30.094 1.00 74.69 93 ARG A C 1
ATOM 734 O O . ARG A 1 93 ? 6.725 -0.287 -30.976 1.00 74.69 93 ARG A O 1
ATOM 741 N N . LEU A 1 94 ? 5.100 1.117 -30.330 1.00 67.12 94 LEU A N 1
ATOM 742 C CA . LEU A 1 94 ? 4.911 1.725 -31.656 1.00 67.12 94 LEU A CA 1
ATOM 743 C C . LEU A 1 94 ? 6.153 2.468 -32.144 1.00 67.12 94 LEU A C 1
ATOM 745 O O . LEU A 1 94 ? 6.417 2.505 -33.344 1.00 67.12 94 LEU A O 1
ATOM 749 N N . ARG A 1 95 ? 6.917 3.056 -31.225 1.00 65.81 95 ARG A N 1
ATOM 750 C CA . ARG A 1 95 ? 8.083 3.866 -31.572 1.00 65.81 95 ARG A CA 1
ATOM 751 C C . ARG A 1 95 ? 9.371 3.051 -31.717 1.00 65.81 95 ARG A C 1
ATOM 753 O O . ARG A 1 95 ? 10.384 3.647 -32.067 1.00 65.81 95 ARG A O 1
ATOM 760 N N . LYS A 1 96 ? 9.335 1.722 -31.505 1.00 59.59 96 LYS A N 1
ATOM 761 C CA . LYS A 1 96 ? 10.524 0.839 -31.489 1.00 59.59 96 LYS A CA 1
ATOM 762 C C . LYS A 1 96 ? 11.638 1.406 -30.603 1.00 59.59 96 LYS A C 1
ATOM 764 O O . LYS A 1 96 ? 12.801 1.446 -30.994 1.00 59.59 96 LYS A O 1
ATOM 769 N N . ILE A 1 97 ? 11.241 1.969 -29.467 1.00 55.84 97 ILE A N 1
ATOM 770 C CA . ILE A 1 97 ? 12.183 2.541 -28.518 1.00 55.84 97 ILE A CA 1
ATOM 771 C C . ILE A 1 97 ? 12.374 1.472 -27.465 1.00 55.84 97 ILE A C 1
ATOM 773 O O . ILE A 1 97 ? 11.505 1.271 -26.623 1.00 55.84 97 ILE A O 1
ATOM 777 N N . ASP A 1 98 ? 13.505 0.791 -27.560 1.00 50.75 98 ASP A N 1
ATOM 778 C CA . ASP A 1 98 ? 13.864 -0.300 -26.657 1.00 50.75 98 ASP A CA 1
ATOM 779 C C . ASP A 1 98 ? 14.170 0.211 -25.234 1.00 50.75 98 ASP A C 1
ATOM 781 O O . ASP A 1 98 ? 14.382 -0.589 -24.333 1.00 50.75 98 ASP A O 1
ATOM 785 N N . ASP A 1 99 ? 14.232 1.537 -25.044 1.00 54.03 99 ASP A N 1
ATOM 786 C CA . ASP A 1 99 ? 14.723 2.192 -23.831 1.00 54.03 99 ASP A CA 1
ATOM 787 C C . ASP A 1 99 ? 14.287 3.677 -23.787 1.00 54.03 99 ASP A C 1
ATOM 789 O O . ASP A 1 99 ? 14.855 4.531 -24.478 1.00 54.03 99 ASP A O 1
ATOM 793 N N . TRP A 1 100 ? 13.214 3.989 -23.051 1.00 52.53 100 TRP A N 1
ATOM 794 C CA . TRP A 1 100 ? 12.751 5.376 -22.856 1.00 52.53 100 TRP A CA 1
ATOM 795 C C . TRP A 1 100 ? 13.603 6.144 -21.835 1.00 52.53 100 TRP A C 1
ATOM 797 O O . TRP A 1 100 ? 13.706 7.365 -21.956 1.00 52.53 100 TRP A O 1
ATOM 807 N N . SER A 1 101 ? 14.298 5.451 -20.932 1.00 48.75 101 SER A N 1
ATOM 808 C CA . SER A 1 101 ? 15.338 6.007 -20.053 1.00 48.75 101 SER A CA 1
ATOM 809 C C . SER A 1 101 ? 16.416 6.749 -20.867 1.00 48.75 101 SER A C 1
ATOM 811 O O . SER A 1 101 ? 16.789 7.878 -20.548 1.00 48.75 101 SER A O 1
ATOM 813 N N . ARG A 1 102 ? 16.795 6.229 -22.047 1.00 46.84 102 ARG A N 1
ATOM 814 C CA . ARG A 1 102 ? 17.678 6.924 -23.014 1.00 46.84 102 ARG A CA 1
ATOM 815 C C . ARG A 1 102 ? 17.102 8.184 -23.679 1.00 46.84 102 ARG A C 1
ATOM 817 O O . ARG A 1 102 ? 17.847 8.902 -24.339 1.00 46.84 102 ARG A O 1
ATOM 824 N N . LYS A 1 103 ? 15.797 8.454 -23.579 1.00 49.44 103 LYS A N 1
ATOM 825 C CA . LYS A 1 103 ? 15.174 9.701 -24.074 1.00 49.44 103 LYS A CA 1
ATOM 826 C C . LYS A 1 103 ? 14.991 10.763 -22.992 1.00 49.44 103 LYS A C 1
ATOM 828 O O . LYS A 1 103 ? 14.736 11.917 -23.340 1.00 49.44 103 LYS A O 1
ATOM 833 N N . ILE A 1 104 ? 15.112 10.369 -21.728 1.00 50.00 104 ILE A N 1
ATOM 834 C CA . ILE A 1 104 ? 15.183 11.263 -20.570 1.00 50.00 104 ILE A CA 1
ATOM 835 C C . ILE A 1 104 ? 16.581 11.909 -20.555 1.00 50.00 104 ILE A C 1
ATOM 837 O O . ILE A 1 104 ? 16.694 13.133 -20.604 1.00 50.00 104 ILE A O 1
ATOM 841 N N . ALA A 1 105 ? 17.631 11.097 -20.737 1.00 46.94 105 ALA A N 1
ATOM 842 C CA . ALA A 1 105 ? 19.001 11.565 -20.940 1.00 46.94 105 ALA A CA 1
ATOM 843 C C . ALA A 1 105 ? 19.253 12.002 -22.399 1.00 46.94 105 ALA A C 1
ATOM 845 O O . ALA A 1 105 ? 19.376 11.193 -23.318 1.00 46.94 105 ALA A O 1
ATOM 846 N N . GLY A 1 106 ? 19.333 13.310 -22.637 1.00 44.44 106 GLY A N 1
ATOM 847 C CA . GLY A 1 106 ? 19.523 13.905 -23.963 1.00 44.44 106 GLY A CA 1
ATOM 848 C C . GLY A 1 106 ? 20.901 13.675 -24.597 1.00 44.44 106 GLY A C 1
ATOM 849 O O . GLY A 1 106 ? 21.623 14.642 -24.817 1.00 44.44 106 GLY A O 1
ATOM 850 N N . GLU A 1 107 ? 21.266 12.445 -24.961 1.00 39.31 107 GLU A N 1
ATOM 851 C CA . GLU A 1 107 ? 22.532 12.215 -25.675 1.00 39.31 107 GLU A CA 1
ATOM 852 C C . GLU A 1 107 ? 22.432 12.410 -27.195 1.00 39.31 107 GLU A C 1
ATOM 854 O O . GLU A 1 107 ? 23.450 12.675 -27.824 1.00 39.31 107 GLU A O 1
ATOM 859 N N . ASN A 1 108 ? 21.244 12.360 -27.818 1.00 46.06 108 ASN A N 1
ATOM 860 C CA . ASN A 1 108 ? 21.128 12.493 -29.282 1.00 46.06 108 ASN A CA 1
ATOM 861 C C . ASN A 1 108 ? 19.819 13.142 -29.781 1.00 46.06 108 ASN A C 1
ATOM 863 O O . ASN A 1 108 ? 19.090 12.541 -30.571 1.00 46.06 108 ASN A O 1
ATOM 867 N N . ASN A 1 109 ? 19.509 14.383 -29.389 1.00 45.91 109 ASN A N 1
ATOM 868 C CA . ASN A 1 109 ? 18.532 15.185 -30.142 1.00 45.91 109 ASN A CA 1
ATOM 869 C C . ASN A 1 109 ? 18.927 16.676 -30.163 1.00 45.91 109 ASN A C 1
ATOM 871 O O . ASN A 1 109 ? 19.220 17.226 -29.098 1.00 45.91 109 ASN A O 1
ATOM 875 N N . PRO A 1 110 ? 18.965 17.341 -31.338 1.00 42.03 110 PRO A N 1
ATOM 876 C CA . PRO A 1 110 ? 19.220 18.775 -31.452 1.00 42.03 110 PRO A CA 1
ATOM 877 C C . PRO A 1 110 ? 18.322 19.615 -30.542 1.00 42.03 110 PRO A C 1
ATOM 879 O O . PRO A 1 110 ? 17.176 19.262 -30.270 1.00 42.03 110 PRO A O 1
ATOM 882 N N . PHE A 1 111 ? 18.865 20.759 -30.116 1.00 37.25 111 PHE A N 1
ATOM 883 C CA . PHE A 1 111 ? 18.161 21.846 -29.437 1.00 37.25 111 PHE A CA 1
ATOM 884 C C . PHE A 1 111 ? 16.703 21.955 -29.905 1.00 37.25 111 PHE A C 1
ATOM 886 O O . PHE A 1 111 ? 16.446 22.389 -31.027 1.00 37.25 111 PHE A O 1
ATOM 893 N N . SER A 1 112 ? 15.749 21.595 -29.042 1.00 42.09 112 SER A N 1
ATOM 894 C CA . SER A 1 112 ? 14.347 21.921 -29.287 1.00 42.09 112 SER A CA 1
ATOM 895 C C . SER A 1 112 ? 14.158 23.413 -28.986 1.00 42.09 112 SER A C 1
ATOM 897 O O . SER A 1 112 ? 14.341 23.820 -27.834 1.00 42.09 112 SER A O 1
ATOM 899 N N . PRO A 1 113 ? 13.836 24.258 -29.983 1.00 38.97 113 PRO A N 1
ATOM 900 C CA . PRO A 1 113 ? 13.764 25.712 -29.811 1.00 38.97 113 PRO A CA 1
ATOM 901 C C . PRO A 1 113 ? 12.572 26.152 -28.949 1.00 38.97 113 PRO A C 1
ATOM 903 O O . PRO A 1 113 ? 12.526 27.293 -28.502 1.00 38.97 113 PRO A O 1
ATOM 906 N N . ASN A 1 114 ? 11.642 25.240 -28.660 1.00 40.50 114 ASN A N 1
ATOM 907 C CA . ASN A 1 114 ? 10.492 25.486 -27.805 1.00 40.50 114 ASN A CA 1
ATOM 908 C C . ASN A 1 114 ? 10.668 24.751 -26.471 1.00 40.50 114 ASN A C 1
ATOM 910 O O . ASN A 1 114 ? 9.977 23.769 -26.196 1.00 40.50 114 ASN A O 1
ATOM 914 N N . ARG A 1 115 ? 11.565 25.252 -25.608 1.00 48.06 115 ARG A N 1
ATOM 915 C CA . ARG A 1 115 ? 11.382 25.083 -24.158 1.00 48.06 115 ARG A CA 1
ATOM 916 C C . ARG A 1 115 ? 10.143 25.891 -23.783 1.00 48.06 115 ARG A C 1
ATOM 918 O O . ARG A 1 115 ? 10.242 27.064 -23.435 1.00 48.06 115 ARG A O 1
ATOM 925 N N . GLY A 1 116 ? 8.968 25.290 -23.972 1.00 41.28 116 GLY A N 1
ATOM 926 C CA . GLY A 1 116 ? 7.727 25.839 -23.446 1.00 41.28 116 GLY A CA 1
ATOM 927 C C . GLY A 1 116 ? 7.916 26.122 -21.959 1.00 41.28 116 GLY A C 1
ATOM 928 O O . GLY A 1 116 ? 8.594 25.369 -21.263 1.00 41.28 116 GLY A O 1
ATOM 929 N N . SER A 1 117 ? 7.379 27.245 -21.500 1.00 40.38 117 SER A N 1
ATOM 930 C CA . SER A 1 117 ? 7.436 27.649 -20.100 1.00 40.38 117 SER A CA 1
ATOM 931 C C . SER A 1 117 ? 6.962 26.509 -19.195 1.00 40.38 117 SER A C 1
ATOM 933 O O . SER A 1 117 ? 5.920 25.917 -19.480 1.00 40.38 117 SER A O 1
ATOM 935 N N . GLU A 1 118 ? 7.699 26.245 -18.113 1.00 49.03 118 GLU A N 1
ATOM 936 C CA . GLU A 1 118 ? 7.417 25.280 -17.033 1.00 49.03 118 GLU A CA 1
ATOM 937 C C . GLU A 1 118 ? 6.144 25.652 -16.231 1.00 49.03 118 GLU A C 1
ATOM 939 O O . GLU A 1 118 ? 6.126 25.678 -15.002 1.00 49.03 118 GLU A O 1
ATOM 944 N N . ILE A 1 119 ? 5.057 26.014 -16.915 1.00 37.53 119 ILE A N 1
ATOM 945 C CA . ILE A 1 119 ? 3.798 26.437 -16.307 1.00 37.53 119 ILE A CA 1
ATOM 946 C C . ILE A 1 119 ? 3.018 25.179 -15.944 1.00 37.53 119 ILE A C 1
ATOM 948 O O . ILE A 1 119 ? 2.233 24.664 -16.734 1.00 37.53 119 ILE A O 1
ATOM 952 N N . GLY A 1 120 ? 3.261 24.715 -14.719 1.00 49.59 120 GLY A N 1
ATOM 953 C CA . GLY A 1 120 ? 2.525 23.643 -14.060 1.00 49.59 120 GLY A CA 1
ATOM 954 C C . GLY A 1 120 ? 2.887 22.269 -14.609 1.00 49.59 120 GLY A C 1
ATOM 955 O O . GLY A 1 120 ? 2.505 21.919 -15.718 1.00 49.59 120 GLY A O 1
ATOM 956 N N . LEU A 1 121 ? 3.579 21.455 -13.808 1.00 61.84 121 LEU A N 1
ATOM 957 C CA . LEU A 1 121 ? 3.758 20.021 -14.062 1.00 61.84 121 LEU A CA 1
ATOM 958 C C . LEU A 1 121 ? 2.390 19.319 -13.993 1.00 61.84 121 LEU A C 1
ATOM 960 O O . LEU A 1 121 ? 2.052 18.696 -12.984 1.00 61.84 121 LEU A O 1
ATOM 964 N N . ARG A 1 122 ? 1.578 19.491 -15.036 1.00 68.00 122 ARG A N 1
ATOM 965 C CA . ARG A 1 122 ? 0.303 18.818 -15.260 1.00 68.00 122 ARG A CA 1
ATOM 966 C C . ARG A 1 122 ? 0.472 17.834 -16.419 1.00 68.00 122 ARG A C 1
ATOM 968 O O . ARG A 1 122 ? 1.160 18.170 -17.387 1.00 68.00 122 ARG A O 1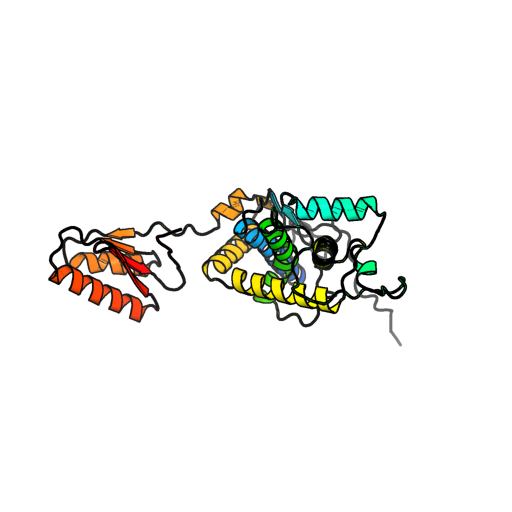
ATOM 975 N N . PRO A 1 123 ? -0.129 16.638 -16.338 1.00 73.88 123 PRO A N 1
ATOM 976 C CA . PRO A 1 123 ? -0.152 15.702 -17.457 1.00 73.88 123 PRO A CA 1
ATOM 977 C C . PRO A 1 123 ? -0.735 16.356 -18.723 1.00 73.88 123 PRO A C 1
ATOM 979 O O . PRO A 1 123 ? -1.678 17.140 -18.630 1.00 73.88 123 PRO A O 1
ATOM 982 N N . ARG A 1 124 ? -0.203 16.026 -19.908 1.00 70.62 124 ARG A N 1
ATOM 983 C CA . ARG A 1 124 ? -0.560 16.666 -21.187 1.00 70.62 124 ARG A CA 1
ATOM 984 C C . ARG A 1 124 ? -2.045 16.542 -21.543 1.00 70.62 124 ARG A C 1
ATOM 986 O O . ARG A 1 124 ? -2.604 17.508 -22.043 1.00 70.62 124 ARG A O 1
ATOM 993 N N . ASP A 1 125 ? -2.657 15.380 -21.313 1.00 59.69 125 ASP A N 1
ATOM 994 C CA . ASP A 1 125 ? -3.935 15.014 -21.956 1.00 59.69 125 ASP A CA 1
ATOM 995 C C . ASP A 1 125 ? -4.961 14.333 -21.020 1.00 59.69 125 ASP A C 1
ATOM 997 O O . ASP A 1 125 ? -5.918 13.721 -21.493 1.00 59.69 125 ASP A O 1
ATOM 1001 N N . HIS A 1 126 ? -4.804 14.403 -19.691 1.00 57.59 126 HIS A N 1
ATOM 1002 C CA . HIS A 1 126 ? -5.553 13.523 -18.779 1.00 57.59 126 HIS A CA 1
ATOM 1003 C C . HIS A 1 126 ? -6.371 14.283 -17.736 1.00 57.59 126 HIS A C 1
ATOM 1005 O O . HIS A 1 126 ? -5.924 14.439 -16.612 1.00 57.59 126 HIS A O 1
ATOM 1011 N N . PHE A 1 127 ? -7.601 14.675 -18.091 1.00 56.53 127 PHE A N 1
ATOM 1012 C CA . PHE A 1 127 ? -8.667 14.906 -17.098 1.00 56.53 127 PHE A CA 1
ATOM 1013 C C . PHE A 1 127 ? -9.512 13.643 -16.857 1.00 56.53 127 PHE A C 1
ATOM 1015 O O . PHE A 1 127 ? -10.071 13.469 -15.783 1.00 56.53 127 PHE A O 1
ATOM 1022 N N . VAL A 1 128 ? -9.602 12.733 -17.839 1.00 60.22 128 VAL A N 1
ATOM 1023 C CA . VAL A 1 128 ? -10.468 11.537 -17.750 1.00 60.22 128 VAL A CA 1
ATOM 1024 C C . VAL A 1 128 ? -9.830 10.411 -16.926 1.00 60.22 128 VAL A C 1
ATOM 1026 O O . VAL A 1 128 ? -10.537 9.684 -16.239 1.00 60.22 128 VAL A O 1
ATOM 1029 N N . HIS A 1 129 ? -8.498 10.285 -16.955 1.00 68.88 129 HIS A N 1
ATOM 1030 C CA . HIS A 1 129 ? -7.763 9.224 -16.248 1.00 68.88 129 HIS A CA 1
ATOM 1031 C C . HIS A 1 129 ? -6.704 9.771 -15.283 1.00 68.88 129 HIS A C 1
ATOM 1033 O O . HIS A 1 129 ? -5.749 9.066 -14.962 1.00 68.88 129 HIS A O 1
ATOM 1039 N N . GLU A 1 130 ? -6.844 11.027 -14.845 1.00 75.69 130 GLU A N 1
ATOM 1040 C CA . GLU A 1 130 ? -5.884 11.690 -13.950 1.00 75.69 130 GLU A CA 1
ATOM 1041 C C . GLU A 1 130 ? -5.648 10.848 -12.689 1.00 75.69 130 GLU A C 1
ATOM 1043 O O . GLU A 1 130 ? -4.514 10.504 -12.371 1.00 75.69 130 GLU A O 1
ATOM 1048 N N . VAL A 1 131 ? -6.733 10.403 -12.046 1.00 76.19 131 VAL A N 1
ATOM 1049 C CA . VAL A 1 131 ? -6.690 9.566 -10.837 1.00 76.19 131 VAL A CA 1
ATOM 1050 C C . VAL A 1 131 ? -5.933 8.256 -11.075 1.00 76.19 131 VAL A C 1
ATOM 1052 O O . VAL A 1 131 ? -5.054 7.909 -10.294 1.00 76.19 131 VAL A O 1
ATOM 1055 N N . SER A 1 132 ? -6.213 7.547 -12.173 1.00 81.88 132 SER A N 1
ATOM 1056 C CA . SER A 1 132 ? -5.536 6.281 -12.491 1.00 81.88 132 SER A CA 1
ATOM 1057 C C . SER A 1 132 ? -4.060 6.472 -12.852 1.00 81.88 132 SER A C 1
ATOM 1059 O O . SER A 1 132 ? -3.245 5.610 -12.539 1.00 81.88 132 SER A O 1
ATOM 1061 N N . LEU A 1 133 ? -3.700 7.599 -13.478 1.00 85.25 133 LEU A N 1
ATOM 1062 C CA . LEU A 1 133 ? -2.305 7.954 -13.751 1.00 85.25 133 LEU A CA 1
ATOM 1063 C C . LEU A 1 133 ? -1.551 8.217 -12.446 1.00 85.25 133 LEU A C 1
ATOM 1065 O O . LEU A 1 133 ? -0.458 7.689 -12.256 1.00 85.25 133 LEU A O 1
ATOM 1069 N N . HIS A 1 134 ? -2.139 9.009 -11.545 1.00 87.56 134 HIS A N 1
ATOM 1070 C CA . HIS A 1 134 ? -1.573 9.239 -10.221 1.00 87.56 134 HIS A CA 1
ATOM 1071 C C . HIS A 1 134 ? -1.401 7.918 -9.470 1.00 87.56 134 HIS A C 1
ATOM 1073 O O . HIS A 1 134 ? -0.328 7.682 -8.926 1.00 87.56 134 HIS A O 1
ATOM 1079 N N . ALA A 1 135 ? -2.409 7.046 -9.473 1.00 85.69 135 ALA A N 1
ATOM 1080 C CA . ALA A 1 135 ? -2.344 5.748 -8.810 1.00 85.69 135 ALA A CA 1
ATOM 1081 C C . ALA A 1 135 ? -1.206 4.866 -9.359 1.00 85.69 135 ALA A C 1
ATOM 1083 O O . ALA A 1 135 ? -0.427 4.334 -8.575 1.00 85.69 135 ALA A O 1
ATOM 1084 N N . GLY A 1 136 ? -1.042 4.789 -10.686 1.00 88.56 136 GLY A N 1
ATOM 1085 C CA . GLY A 1 136 ? 0.075 4.062 -11.301 1.00 88.56 136 GLY A CA 1
ATOM 1086 C C . GLY A 1 136 ? 1.445 4.656 -10.951 1.00 88.56 136 GLY A C 1
ATOM 1087 O O . GLY A 1 136 ? 2.385 3.926 -10.668 1.00 88.56 136 GLY A O 1
ATOM 1088 N N . LEU A 1 137 ? 1.572 5.986 -10.895 1.00 92.19 137 LEU A N 1
ATOM 1089 C CA . LEU A 1 137 ? 2.827 6.640 -10.492 1.00 92.19 137 LEU A CA 1
ATOM 1090 C C . LEU A 1 137 ? 3.188 6.395 -9.019 1.00 92.19 137 LEU A C 1
ATOM 1092 O O . LEU A 1 137 ? 4.374 6.341 -8.702 1.00 92.19 137 LEU A O 1
ATOM 1096 N N . HIS A 1 138 ? 2.198 6.241 -8.134 1.00 93.81 138 HIS A N 1
ATOM 1097 C CA . HIS A 1 138 ? 2.445 5.810 -6.756 1.00 93.81 138 HIS A CA 1
ATOM 1098 C C . HIS A 1 138 ? 2.872 4.343 -6.699 1.00 93.81 138 HIS A C 1
ATOM 1100 O O . HIS A 1 138 ? 3.824 4.036 -5.988 1.00 93.81 138 HIS A O 1
ATOM 1106 N N . ASP A 1 139 ? 2.205 3.463 -7.456 1.00 93.12 139 ASP A N 1
ATOM 1107 C CA . ASP A 1 139 ? 2.521 2.031 -7.505 1.00 93.12 139 ASP A CA 1
ATOM 1108 C C . ASP A 1 139 ? 4.005 1.807 -7.812 1.00 93.12 139 ASP A C 1
ATOM 1110 O O . ASP A 1 139 ? 4.711 1.245 -6.984 1.00 93.12 139 ASP A O 1
ATOM 1114 N N . TRP A 1 140 ? 4.532 2.380 -8.898 1.00 93.56 140 TRP A N 1
ATOM 1115 C CA . TRP A 1 140 ? 5.941 2.204 -9.287 1.00 93.56 140 TRP A CA 1
ATOM 1116 C C . TRP A 1 140 ? 6.980 2.662 -8.247 1.00 93.56 140 TRP A C 1
ATOM 1118 O O . TRP A 1 140 ? 8.152 2.324 -8.369 1.00 93.56 140 TRP A O 1
ATOM 1128 N N . LEU A 1 141 ? 6.598 3.437 -7.229 1.00 95.31 141 LEU A N 1
ATOM 1129 C CA . LEU A 1 141 ? 7.500 3.837 -6.140 1.00 95.31 141 LEU A CA 1
ATOM 1130 C C . LEU A 1 141 ? 7.172 3.152 -4.807 1.00 95.31 141 LEU A C 1
ATOM 1132 O O . LEU A 1 141 ? 7.967 3.227 -3.871 1.00 95.31 141 LEU A O 1
ATOM 1136 N N . ALA A 1 142 ? 6.012 2.508 -4.693 1.00 96.31 142 ALA A N 1
ATOM 1137 C CA . ALA A 1 142 ? 5.463 2.030 -3.433 1.00 96.31 142 ALA A CA 1
ATOM 1138 C C . ALA A 1 142 ? 6.345 0.980 -2.751 1.00 96.31 142 ALA A C 1
ATOM 1140 O O . ALA A 1 142 ? 6.562 1.076 -1.541 1.00 96.31 142 ALA A O 1
ATOM 1141 N N . GLY A 1 143 ? 6.881 0.014 -3.504 1.00 94.69 143 GLY A N 1
ATOM 1142 C CA . GLY A 1 143 ? 7.765 -1.009 -2.945 1.00 94.69 143 GLY A CA 1
ATOM 1143 C C . GLY A 1 143 ? 9.043 -0.418 -2.360 1.00 94.69 143 GLY A C 1
ATOM 1144 O O . GLY A 1 143 ? 9.354 -0.639 -1.189 1.00 94.69 143 GLY A O 1
ATOM 1145 N N . ALA A 1 144 ? 9.715 0.445 -3.122 1.00 94.31 144 ALA A N 1
ATOM 1146 C CA . ALA A 1 144 ? 10.939 1.102 -2.681 1.00 94.31 144 ALA A CA 1
ATOM 1147 C C . ALA A 1 144 ? 10.726 2.024 -1.473 1.00 94.31 144 ALA A C 1
ATOM 1149 O O . ALA A 1 144 ? 11.565 2.085 -0.574 1.00 94.31 144 ALA A O 1
ATOM 1150 N N . VAL A 1 145 ? 9.596 2.733 -1.426 1.00 96.19 145 VAL A N 1
ATOM 1151 C CA . VAL A 1 145 ? 9.235 3.563 -0.271 1.00 96.19 145 VAL A CA 1
ATOM 1152 C C . VAL A 1 145 ? 8.975 2.693 0.958 1.00 96.19 145 VAL A C 1
ATOM 1154 O O . VAL A 1 145 ? 9.473 3.014 2.037 1.00 96.19 145 VAL A O 1
ATOM 1157 N N . ALA A 1 146 ? 8.250 1.581 0.810 1.00 96.56 146 ALA A N 1
ATOM 1158 C CA . ALA A 1 146 ? 8.010 0.645 1.905 1.00 96.56 146 ALA A CA 1
ATOM 1159 C C . ALA A 1 146 ? 9.325 0.069 2.451 1.00 96.56 146 ALA A C 1
ATOM 1161 O O . ALA A 1 146 ? 9.542 0.068 3.666 1.00 96.56 146 ALA A O 1
ATOM 1162 N N . GLU A 1 147 ? 10.245 -0.336 1.569 1.00 93.75 147 GLU A N 1
ATOM 1163 C CA . GLU A 1 147 ? 11.576 -0.761 1.995 1.00 93.75 147 GLU A CA 1
ATOM 1164 C C . GLU A 1 147 ? 12.350 0.365 2.696 1.00 93.75 147 GLU A C 1
ATOM 1166 O O . GLU A 1 147 ? 13.011 0.106 3.699 1.00 93.75 147 GLU A O 1
ATOM 1171 N N . ASN A 1 148 ? 12.271 1.611 2.219 1.00 94.06 148 ASN A N 1
ATOM 1172 C CA . ASN A 1 148 ? 12.971 2.742 2.832 1.00 94.06 148 ASN A CA 1
ATOM 1173 C C . ASN A 1 148 ? 12.455 3.048 4.244 1.00 94.06 148 ASN A C 1
ATOM 1175 O O . ASN A 1 148 ? 13.242 3.366 5.134 1.00 94.06 148 ASN A O 1
ATOM 1179 N N . ILE A 1 149 ? 11.144 2.938 4.460 1.00 93.56 149 ILE A N 1
ATOM 1180 C CA . ILE A 1 149 ? 10.519 3.144 5.771 1.00 93.56 149 ILE A CA 1
ATOM 1181 C C . ILE A 1 149 ? 10.983 2.085 6.783 1.00 93.56 149 ILE A C 1
ATOM 1183 O O . ILE A 1 149 ? 11.138 2.399 7.966 1.00 93.56 149 ILE A O 1
ATOM 1187 N N . GLU A 1 150 ? 11.181 0.841 6.342 1.00 92.19 150 GLU A N 1
ATOM 1188 C CA . GLU A 1 150 ? 11.508 -0.283 7.229 1.00 92.19 150 GLU A CA 1
ATOM 1189 C C . GLU A 1 150 ? 13.023 -0.519 7.378 1.00 92.19 150 GLU A C 1
ATOM 1191 O O . GLU A 1 150 ? 13.502 -0.850 8.462 1.00 92.19 150 GLU A O 1
ATOM 1196 N N . TYR A 1 151 ? 13.791 -0.333 6.303 1.00 90.00 151 TYR A N 1
ATOM 1197 C CA . TYR A 1 151 ? 15.214 -0.690 6.205 1.00 90.00 151 TYR A CA 1
ATOM 1198 C C . TYR A 1 151 ? 16.130 0.461 5.772 1.00 90.00 151 TYR A C 1
ATOM 1200 O O . TYR A 1 151 ? 17.345 0.263 5.680 1.00 90.00 151 TYR A O 1
ATOM 1208 N N . GLY A 1 152 ? 15.571 1.631 5.465 1.00 86.88 152 GLY A N 1
ATOM 1209 C CA . GLY A 1 152 ? 16.320 2.805 5.031 1.00 86.88 152 GLY A CA 1
ATOM 1210 C C . GLY A 1 152 ? 17.006 3.570 6.178 1.00 86.88 152 GLY A C 1
ATOM 1211 O O . GLY A 1 152 ? 17.151 3.058 7.292 1.00 86.88 152 GLY A O 1
ATOM 1212 N N . PRO A 1 153 ? 17.453 4.814 5.920 1.00 86.25 153 PRO A N 1
ATOM 1213 C CA . PRO A 1 153 ? 17.261 5.560 4.677 1.00 86.25 153 PRO A CA 1
ATOM 1214 C C . PRO A 1 153 ? 18.186 5.086 3.549 1.00 86.25 153 PRO A C 1
ATOM 1216 O O . PRO A 1 153 ? 19.377 4.841 3.759 1.00 86.25 153 PRO A O 1
ATOM 1219 N N . PHE A 1 154 ? 17.660 5.025 2.328 1.00 82.69 154 PHE A N 1
ATOM 1220 C CA . PHE A 1 154 ? 18.471 4.861 1.127 1.00 82.69 154 PHE A CA 1
ATOM 1221 C C . PHE A 1 154 ? 19.161 6.174 0.760 1.00 82.69 154 PHE A C 1
ATOM 1223 O O . PHE A 1 154 ? 18.579 7.254 0.830 1.00 82.69 154 PHE A O 1
ATOM 1230 N N . THR A 1 155 ? 20.429 6.083 0.366 1.00 76.50 155 THR A N 1
ATOM 1231 C CA . THR A 1 155 ? 21.250 7.252 0.001 1.00 76.50 155 THR A CA 1
ATOM 1232 C C . THR A 1 155 ? 21.394 7.438 -1.509 1.00 76.50 155 THR A C 1
ATOM 1234 O O . THR A 1 155 ? 21.803 8.510 -1.951 1.00 76.50 155 THR A O 1
ATOM 1237 N N . TYR A 1 156 ? 21.022 6.426 -2.297 1.00 78.50 156 TYR A N 1
ATOM 1238 C CA . TYR A 1 156 ? 21.098 6.413 -3.758 1.00 78.50 156 TYR A CA 1
ATOM 1239 C C . TYR A 1 156 ? 19.870 5.708 -4.338 1.00 78.50 156 TYR A C 1
ATOM 1241 O O . TYR A 1 156 ? 19.301 4.843 -3.678 1.00 78.50 156 TYR A O 1
ATOM 1249 N N . TRP A 1 157 ? 19.481 6.065 -5.565 1.00 72.50 157 TRP A N 1
ATOM 1250 C CA . TRP A 1 157 ? 18.367 5.430 -6.288 1.00 72.50 157 TRP A CA 1
ATOM 1251 C C . TRP A 1 157 ? 18.798 4.135 -6.993 1.00 72.50 157 TRP A C 1
ATOM 1253 O O . TRP A 1 157 ? 18.024 3.191 -7.090 1.00 72.50 157 TRP A O 1
ATOM 1263 N N . GLU A 1 158 ? 20.051 4.072 -7.435 1.00 74.88 158 GLU A N 1
ATOM 1264 C CA . GLU A 1 158 ? 20.618 2.951 -8.190 1.00 74.88 158 GLU A CA 1
ATOM 1265 C C . GLU A 1 158 ? 21.215 1.877 -7.271 1.00 74.88 158 GLU A C 1
ATOM 1267 O O . GLU A 1 158 ? 21.750 2.184 -6.203 1.00 74.88 158 GLU A O 1
ATOM 1272 N N . GLY A 1 159 ? 21.202 0.619 -7.723 1.00 69.31 159 GLY A N 1
ATOM 1273 C CA . GLY A 1 159 ? 21.903 -0.485 -7.063 1.00 69.31 159 GLY A CA 1
ATOM 1274 C C . GLY A 1 159 ? 21.139 -1.110 -5.898 1.00 69.31 159 GLY A C 1
ATOM 1275 O O . GLY A 1 159 ? 21.731 -1.848 -5.109 1.00 69.31 159 GLY A O 1
ATOM 1276 N N . ASN A 1 160 ? 19.842 -0.826 -5.792 1.00 74.69 160 ASN A N 1
ATOM 1277 C CA . ASN A 1 160 ? 18.976 -1.310 -4.721 1.00 74.69 160 ASN A CA 1
ATOM 1278 C C . ASN A 1 160 ? 18.032 -2.439 -5.174 1.00 74.69 160 ASN A C 1
ATOM 1280 O O . ASN A 1 160 ? 17.341 -3.001 -4.333 1.00 74.69 160 ASN A O 1
ATOM 1284 N N . GLY A 1 161 ? 18.015 -2.806 -6.464 1.00 75.00 161 GLY A N 1
ATOM 1285 C CA . GLY A 1 161 ? 17.279 -3.979 -6.958 1.00 75.00 161 GLY A CA 1
ATOM 1286 C C . GLY A 1 161 ? 15.853 -3.726 -7.458 1.00 75.00 161 GLY A C 1
ATOM 1287 O O . GLY A 1 161 ? 15.160 -4.690 -7.772 1.00 75.00 161 GLY A O 1
ATOM 1288 N N . TRP A 1 162 ? 15.432 -2.464 -7.559 1.00 82.56 162 TRP A N 1
ATOM 1289 C CA . TRP A 1 162 ? 14.123 -2.023 -8.069 1.00 82.56 162 TRP A CA 1
ATOM 1290 C C . TRP A 1 162 ? 14.259 -1.125 -9.310 1.00 82.56 162 TRP A C 1
ATOM 1292 O O . TRP A 1 162 ? 13.404 -0.295 -9.607 1.00 82.56 162 TRP A O 1
ATOM 1302 N N . GLU A 1 163 ? 15.348 -1.290 -10.070 1.00 82.56 163 GLU A N 1
ATOM 1303 C CA . GLU A 1 163 ? 15.605 -0.530 -11.300 1.00 82.56 163 GLU A CA 1
ATOM 1304 C C . GLU A 1 163 ? 14.464 -0.682 -12.320 1.00 82.56 163 GLU A C 1
ATOM 1306 O O . GLU A 1 163 ? 14.096 0.285 -12.980 1.00 82.56 163 GLU A O 1
ATOM 1311 N N . SER A 1 164 ? 13.844 -1.866 -12.386 1.00 82.56 164 SER A N 1
ATOM 1312 C CA . SER A 1 164 ? 12.679 -2.117 -13.244 1.00 82.56 164 SER A CA 1
ATOM 1313 C C . SER A 1 164 ? 11.472 -1.249 -12.876 1.00 82.56 164 SER A C 1
ATOM 1315 O O . SER A 1 164 ? 10.716 -0.854 -13.764 1.00 82.56 164 SER A O 1
ATOM 1317 N N . ASP A 1 165 ? 11.278 -0.950 -11.590 1.00 88.88 165 ASP A N 1
ATOM 1318 C CA . ASP A 1 165 ? 10.152 -0.130 -11.141 1.00 88.88 165 ASP A CA 1
ATOM 1319 C C . ASP A 1 165 ? 10.394 1.337 -11.503 1.00 88.88 165 ASP A C 1
ATOM 1321 O O . ASP A 1 165 ? 9.493 2.038 -11.972 1.00 88.88 165 ASP A O 1
ATOM 1325 N N . LEU A 1 166 ? 11.650 1.784 -11.386 1.00 87.12 166 LEU A N 1
ATOM 1326 C CA . LEU A 1 166 ? 12.056 3.117 -11.810 1.00 87.12 166 LEU A CA 1
ATOM 1327 C C . LEU A 1 166 ? 11.916 3.304 -13.330 1.00 87.12 166 LEU A C 1
ATOM 1329 O O . LEU A 1 166 ? 11.413 4.339 -13.764 1.00 87.12 166 LEU A O 1
ATOM 1333 N N . GLU A 1 167 ? 12.285 2.304 -14.134 1.00 84.75 167 GLU A N 1
ATOM 1334 C CA . GLU A 1 167 ? 12.060 2.313 -15.588 1.00 84.75 167 GLU A CA 1
ATOM 1335 C C . GLU A 1 167 ? 10.562 2.425 -15.931 1.00 84.75 167 GLU A C 1
ATOM 1337 O O . GLU A 1 167 ? 10.175 3.196 -16.817 1.00 84.75 167 GLU A O 1
ATOM 1342 N N . GLY A 1 168 ? 9.701 1.700 -15.205 1.00 87.31 168 GLY A N 1
ATOM 1343 C CA . GLY A 1 168 ? 8.243 1.783 -15.340 1.00 87.31 168 GLY A CA 1
ATOM 1344 C C . GLY A 1 168 ? 7.696 3.171 -14.995 1.00 87.31 168 GLY A C 1
ATOM 1345 O O . GLY A 1 168 ? 6.929 3.755 -15.771 1.00 87.31 168 GLY A O 1
ATOM 1346 N N . PHE A 1 169 ? 8.154 3.743 -13.878 1.00 91.25 169 PHE A N 1
ATOM 1347 C CA . PHE A 1 169 ? 7.823 5.106 -13.463 1.00 91.25 169 PHE A CA 1
ATOM 1348 C C . PHE A 1 169 ? 8.223 6.133 -14.527 1.00 91.25 169 PHE A C 1
ATOM 1350 O O . PHE A 1 169 ? 7.419 6.972 -14.940 1.00 91.25 169 PHE A O 1
ATOM 1357 N N . GLU A 1 170 ? 9.465 6.057 -15.001 1.00 88.25 170 GLU A N 1
ATOM 1358 C CA . GLU A 1 170 ? 10.034 6.961 -15.996 1.00 88.25 170 GLU A CA 1
ATOM 1359 C C . GLU A 1 170 ? 9.296 6.892 -17.332 1.00 88.25 170 GLU A C 1
ATOM 1361 O O . GLU A 1 170 ? 8.994 7.933 -17.927 1.00 88.25 170 GLU A O 1
ATOM 1366 N N . LEU A 1 171 ? 8.923 5.688 -17.771 1.00 86.06 171 LEU A N 1
ATOM 1367 C CA . LEU A 1 171 ? 8.083 5.484 -18.946 1.00 86.06 171 LEU A CA 1
ATOM 1368 C C . LEU A 1 171 ? 6.737 6.206 -18.799 1.00 86.06 171 LEU A C 1
ATOM 1370 O O . LEU A 1 171 ? 6.301 6.907 -19.719 1.00 86.06 171 LEU A O 1
ATOM 1374 N N . LEU A 1 172 ? 6.083 6.062 -17.647 1.00 87.62 172 LEU A N 1
ATOM 1375 C CA . LEU A 1 172 ? 4.779 6.666 -17.386 1.00 87.62 172 LEU A CA 1
ATOM 1376 C C . LEU A 1 172 ? 4.884 8.200 -17.318 1.00 87.62 172 LEU A C 1
ATOM 1378 O O . LEU A 1 172 ? 4.097 8.913 -17.946 1.00 87.62 172 LEU A O 1
ATOM 1382 N N . VAL A 1 173 ? 5.911 8.726 -16.646 1.00 88.06 173 VAL A N 1
ATOM 1383 C CA . VAL A 1 173 ? 6.188 10.168 -16.586 1.00 88.06 173 VAL A CA 1
ATOM 1384 C C . VAL A 1 173 ? 6.464 10.735 -17.973 1.00 88.06 173 VAL A C 1
ATOM 1386 O O . VAL A 1 173 ? 5.866 11.732 -18.375 1.00 88.06 173 VAL A O 1
ATOM 1389 N N . SER A 1 174 ? 7.342 10.104 -18.738 1.00 83.38 174 SER A N 1
ATOM 1390 C CA . SER A 1 174 ? 7.697 10.564 -20.074 1.00 83.38 174 SER A CA 1
ATOM 1391 C C . SER A 1 174 ? 6.489 10.524 -21.022 1.00 83.38 174 SER A C 1
ATOM 1393 O O . SER A 1 174 ? 6.322 11.433 -21.838 1.00 83.38 174 SER A O 1
ATOM 1395 N N . ALA A 1 175 ? 5.600 9.531 -20.887 1.00 82.94 175 ALA A N 1
ATOM 1396 C CA . ALA A 1 175 ? 4.437 9.389 -21.764 1.00 82.94 175 ALA A CA 1
ATOM 1397 C C . ALA A 1 175 ? 3.382 10.468 -21.506 1.00 82.94 175 ALA A C 1
ATOM 1399 O O . ALA A 1 175 ? 2.724 10.926 -22.443 1.00 82.94 175 ALA A O 1
ATOM 1400 N N . HIS A 1 176 ? 3.237 10.876 -20.243 1.00 84.50 176 HIS A N 1
ATOM 1401 C CA . HIS A 1 176 ? 2.135 11.727 -19.800 1.00 84.50 176 HIS A CA 1
ATOM 1402 C C . HIS A 1 176 ? 2.547 13.166 -19.490 1.00 84.50 176 HIS A C 1
ATOM 1404 O O . HIS A 1 176 ? 1.742 14.071 -19.683 1.00 84.50 176 HIS A O 1
ATOM 1410 N N . TYR A 1 177 ? 3.788 13.409 -19.073 1.00 82.81 177 TYR A N 1
ATOM 1411 C CA . TYR A 1 177 ? 4.330 14.744 -18.790 1.00 82.81 177 TYR A CA 1
ATOM 1412 C C . TYR A 1 177 ? 5.320 15.216 -19.864 1.00 82.81 177 TYR A C 1
ATOM 1414 O O . TYR A 1 177 ? 5.365 16.406 -20.180 1.00 82.81 177 TYR A O 1
ATOM 1422 N N . GLY A 1 178 ? 6.097 14.307 -20.462 1.00 79.38 178 GLY A N 1
ATOM 1423 C CA . GLY A 1 178 ? 7.061 14.640 -21.518 1.00 79.38 178 GLY A CA 1
ATOM 1424 C C . GLY A 1 178 ? 6.384 14.979 -22.836 1.00 79.38 178 GLY A C 1
ATOM 1425 O O . GLY A 1 178 ? 5.288 14.480 -23.060 1.00 79.38 178 GLY A O 1
ATOM 1426 N N . ASN A 1 179 ? 6.985 15.850 -23.667 1.00 77.19 179 ASN A N 1
ATOM 1427 C CA . ASN A 1 179 ? 6.482 16.435 -24.932 1.00 77.19 179 ASN A CA 1
ATOM 1428 C C . ASN A 1 179 ? 5.924 15.391 -25.934 1.00 77.19 179 ASN A C 1
ATOM 1430 O O . ASN A 1 179 ? 5.922 14.197 -25.655 1.00 77.19 179 ASN A O 1
ATOM 1434 N N . LEU A 1 180 ? 5.408 15.791 -27.106 1.00 73.19 180 LEU A N 1
ATOM 1435 C CA . LEU A 1 180 ? 4.818 14.816 -28.048 1.00 73.19 180 LEU A CA 1
ATOM 1436 C C . LEU A 1 180 ? 5.793 13.686 -28.439 1.00 73.19 180 LEU A C 1
ATOM 1438 O O . LEU A 1 180 ? 5.351 12.579 -28.741 1.00 73.19 180 LEU A O 1
ATOM 1442 N N . ASP A 1 181 ? 7.102 13.909 -28.340 1.00 69.38 181 ASP A N 1
ATOM 1443 C CA . ASP A 1 181 ? 8.159 12.920 -28.581 1.00 69.38 181 ASP A CA 1
ATOM 1444 C C . ASP A 1 181 ? 8.519 12.066 -27.348 1.00 69.38 181 ASP A C 1
ATOM 1446 O O . ASP A 1 181 ? 9.331 11.139 -27.460 1.00 69.38 181 ASP A O 1
ATOM 1450 N N . GLY A 1 182 ? 7.868 12.327 -26.211 1.00 69.19 182 GLY A N 1
ATOM 1451 C CA . GLY A 1 182 ? 8.116 11.757 -24.882 1.00 69.19 182 GLY A CA 1
ATOM 1452 C C . GLY A 1 182 ? 9.175 12.523 -24.084 1.00 69.19 182 GLY A C 1
ATOM 1453 O O . GLY A 1 182 ? 9.478 12.177 -22.951 1.00 69.19 182 GLY A O 1
ATOM 1454 N N . PHE A 1 183 ? 9.774 13.576 -24.634 1.00 77.38 183 PHE A N 1
ATOM 1455 C CA . PHE A 1 183 ? 10.902 14.228 -23.975 1.00 77.38 183 PHE A CA 1
ATOM 1456 C C . PHE A 1 183 ? 10.471 15.013 -22.733 1.00 77.38 183 PHE A C 1
ATOM 1458 O O . PHE A 1 183 ? 9.601 15.884 -22.800 1.00 77.38 183 PHE A O 1
ATOM 1465 N N . ILE A 1 184 ? 11.148 14.755 -21.621 1.00 76.44 184 ILE A N 1
ATOM 1466 C CA . ILE A 1 184 ? 11.036 15.478 -20.358 1.00 76.44 184 ILE A CA 1
ATOM 1467 C C . ILE A 1 184 ? 12.445 15.660 -19.788 1.00 76.44 184 ILE A C 1
ATOM 1469 O O . ILE A 1 184 ? 13.301 14.810 -20.008 1.00 76.44 184 ILE A O 1
ATOM 1473 N N . SER A 1 185 ? 12.709 16.770 -19.094 1.00 79.62 185 SER A N 1
ATOM 1474 C CA . SER A 1 185 ? 14.023 16.988 -18.480 1.00 79.62 185 SER A CA 1
ATOM 1475 C C . SER A 1 185 ? 14.220 16.125 -17.233 1.00 79.62 185 SER A C 1
ATOM 1477 O O . SER A 1 185 ? 13.283 15.955 -16.451 1.00 79.62 185 SER A O 1
ATOM 1479 N N . ASP A 1 186 ? 15.461 15.706 -16.975 1.00 77.69 186 ASP A N 1
ATOM 1480 C CA . ASP A 1 186 ? 15.853 14.990 -15.750 1.00 77.69 186 ASP A CA 1
ATOM 1481 C C . ASP A 1 186 ? 15.396 15.714 -14.478 1.00 77.69 186 ASP A C 1
ATOM 1483 O O . ASP A 1 186 ? 14.883 15.099 -13.548 1.00 77.69 186 ASP A O 1
ATOM 1487 N N . SER A 1 187 ? 15.509 17.047 -14.450 1.00 78.75 187 SER A N 1
ATOM 1488 C CA . SER A 1 187 ? 15.054 17.872 -13.323 1.00 78.75 187 SER A CA 1
ATOM 1489 C C . SER A 1 187 ? 13.546 17.771 -13.077 1.00 78.75 187 SER A C 1
ATOM 1491 O O . SER A 1 187 ? 13.104 17.793 -11.927 1.00 78.75 187 SER A O 1
ATOM 1493 N N . SER A 1 188 ? 12.751 17.640 -14.142 1.00 82.38 188 SER A N 1
ATOM 1494 C CA . SER A 1 188 ? 11.300 17.482 -14.047 1.00 82.38 188 SER A CA 1
ATOM 1495 C C . SER A 1 188 ? 10.943 16.068 -13.603 1.00 82.38 188 SER A C 1
ATOM 1497 O O . SER A 1 188 ? 10.107 15.918 -12.718 1.00 82.38 188 SER A O 1
ATOM 1499 N N . VAL A 1 189 ? 11.608 15.042 -14.147 1.00 84.31 189 VAL A N 1
ATOM 1500 C CA . VAL A 1 189 ? 11.443 13.647 -13.702 1.00 84.31 189 VAL A CA 1
ATOM 1501 C C . VAL A 1 189 ? 11.787 13.516 -12.221 1.00 84.31 189 VAL A C 1
ATOM 1503 O O . VAL A 1 189 ? 10.983 12.986 -11.462 1.00 84.31 189 VAL A O 1
ATOM 1506 N N . ALA A 1 190 ? 12.918 14.076 -11.785 1.00 85.50 190 ALA A N 1
ATOM 1507 C CA . ALA A 1 190 ? 13.334 14.073 -10.385 1.00 85.50 190 ALA A CA 1
ATOM 1508 C C . ALA A 1 190 ? 12.318 14.784 -9.478 1.00 85.50 190 ALA A C 1
ATOM 1510 O O . ALA A 1 190 ? 11.974 14.268 -8.419 1.00 85.50 190 ALA A O 1
ATOM 1511 N N . SER A 1 191 ? 11.795 15.936 -9.911 1.00 86.88 191 SER A N 1
ATOM 1512 C CA . SER A 1 191 ? 10.781 16.692 -9.158 1.00 86.88 191 SER A CA 1
ATOM 1513 C C . SER A 1 191 ? 9.446 15.946 -9.059 1.00 86.88 191 SER A C 1
ATOM 1515 O O . SER A 1 191 ? 8.772 16.002 -8.032 1.00 86.88 191 SER A O 1
ATOM 1517 N N . ILE A 1 192 ? 9.044 15.250 -10.126 1.00 89.56 192 ILE A N 1
ATOM 1518 C CA . ILE A 1 192 ? 7.844 14.408 -10.134 1.00 89.56 192 ILE A CA 1
ATOM 1519 C C . ILE A 1 192 ? 8.061 13.191 -9.225 1.00 89.56 192 ILE A C 1
ATOM 1521 O O . ILE A 1 192 ? 7.209 12.910 -8.387 1.00 89.56 192 ILE A O 1
ATOM 1525 N N . ARG A 1 193 ? 9.214 12.521 -9.322 1.00 92.50 193 ARG A N 1
ATOM 1526 C CA . ARG A 1 193 ? 9.584 11.386 -8.467 1.00 92.50 193 ARG A CA 1
ATOM 1527 C C . ARG A 1 193 ? 9.577 11.754 -6.988 1.00 92.50 193 ARG A C 1
ATOM 1529 O O . ARG A 1 193 ? 8.940 11.056 -6.214 1.00 92.50 193 ARG A O 1
ATOM 1536 N N . ASP A 1 194 ? 10.200 12.869 -6.608 1.00 91.94 194 ASP A N 1
ATOM 1537 C CA . ASP A 1 194 ? 10.205 13.367 -5.223 1.00 91.94 194 ASP A CA 1
ATOM 1538 C C . ASP A 1 194 ? 8.784 13.604 -4.684 1.00 91.94 194 ASP A C 1
ATOM 1540 O O . ASP A 1 194 ? 8.480 13.245 -3.548 1.00 91.94 194 ASP A O 1
ATOM 1544 N N . ARG A 1 195 ? 7.881 14.142 -5.515 1.00 92.19 195 ARG A N 1
ATOM 1545 C CA . ARG A 1 195 ? 6.476 14.350 -5.137 1.00 92.19 195 ARG A CA 1
ATOM 1546 C C . ARG A 1 195 ? 5.764 13.035 -4.813 1.00 92.19 195 ARG A C 1
ATOM 1548 O O . ARG A 1 195 ? 5.133 12.940 -3.764 1.00 92.19 195 ARG A O 1
ATOM 1555 N N . TYR A 1 196 ? 5.827 12.054 -5.713 1.00 94.62 196 TYR A N 1
ATOM 1556 C CA . TYR A 1 196 ? 5.147 10.769 -5.507 1.00 94.62 196 TYR A CA 1
ATOM 1557 C C . TYR A 1 196 ? 5.820 9.930 -4.425 1.00 94.62 196 TYR A C 1
ATOM 1559 O O . TYR A 1 196 ? 5.125 9.264 -3.670 1.00 94.62 196 TYR A O 1
ATOM 1567 N N . TRP A 1 197 ? 7.144 10.027 -4.285 1.00 94.94 197 TRP A N 1
ATOM 1568 C CA . TRP A 1 197 ? 7.881 9.422 -3.180 1.00 94.94 197 TRP A CA 1
ATOM 1569 C C . TRP A 1 197 ? 7.347 9.901 -1.828 1.00 94.94 197 TRP A C 1
ATOM 1571 O O . TRP A 1 197 ? 6.935 9.084 -1.010 1.00 94.94 197 TRP A O 1
ATOM 1581 N N . LYS A 1 198 ? 7.285 11.225 -1.620 1.00 92.56 198 LYS A N 1
ATOM 1582 C CA . LYS A 1 198 ? 6.750 11.820 -0.384 1.00 92.56 198 LYS A CA 1
ATOM 1583 C C . LYS A 1 198 ? 5.300 11.428 -0.142 1.00 92.56 198 LYS A C 1
ATOM 1585 O O . LYS A 1 198 ? 4.937 11.102 0.978 1.00 92.56 198 LYS A O 1
ATOM 1590 N N . SER A 1 199 ? 4.482 11.404 -1.192 1.00 91.62 199 SER A N 1
ATOM 1591 C CA . SER A 1 199 ? 3.082 11.007 -1.053 1.00 91.62 199 SER A CA 1
ATOM 1592 C C . SER A 1 199 ? 2.926 9.526 -0.683 1.00 91.62 199 SER A C 1
ATOM 1594 O O . SER A 1 199 ? 2.141 9.206 0.207 1.00 91.62 199 SER A O 1
ATOM 1596 N N . CYS A 1 200 ? 3.710 8.621 -1.281 1.00 96.19 200 CYS A N 1
ATOM 1597 C CA . CYS A 1 200 ? 3.774 7.222 -0.853 1.00 96.19 200 CYS A CA 1
ATOM 1598 C C . CYS A 1 200 ? 4.250 7.100 0.599 1.00 96.19 200 CYS A C 1
ATOM 1600 O O . CYS A 1 200 ? 3.688 6.309 1.353 1.00 96.19 200 CYS A O 1
ATOM 1602 N N . GLU A 1 201 ? 5.256 7.883 1.002 1.00 95.00 201 GLU A N 1
ATOM 1603 C CA . GLU A 1 201 ? 5.795 7.868 2.363 1.00 95.00 201 GLU A CA 1
ATOM 1604 C C . GLU A 1 201 ? 4.737 8.310 3.378 1.00 95.00 201 GLU A C 1
ATOM 1606 O O . GLU A 1 201 ? 4.542 7.637 4.388 1.00 95.00 201 GLU A O 1
ATOM 1611 N N . GLU A 1 202 ? 3.989 9.371 3.077 1.00 89.88 202 GLU A N 1
ATOM 1612 C CA . GLU A 1 202 ? 2.849 9.829 3.875 1.00 89.88 202 GLU A CA 1
ATOM 1613 C C . GLU A 1 202 ? 1.760 8.752 3.985 1.00 89.88 202 GLU A C 1
ATOM 1615 O O . GLU A 1 202 ? 1.300 8.467 5.090 1.00 89.88 202 GLU A O 1
ATOM 1620 N N . ILE A 1 203 ? 1.368 8.120 2.870 1.00 87.75 203 ILE A N 1
ATOM 1621 C CA . ILE A 1 203 ? 0.335 7.070 2.842 1.00 87.75 203 ILE A CA 1
ATOM 1622 C C . ILE A 1 203 ? 0.763 5.854 3.667 1.00 87.75 203 ILE A C 1
ATOM 1624 O O . ILE A 1 203 ? 0.017 5.413 4.539 1.00 87.75 203 ILE A O 1
ATOM 1628 N N . LEU A 1 204 ? 1.959 5.319 3.413 1.00 92.81 204 LEU A N 1
ATOM 1629 C CA . LEU A 1 204 ? 2.478 4.123 4.084 1.00 92.81 204 LEU A CA 1
ATOM 1630 C C . LEU A 1 204 ? 2.834 4.377 5.556 1.00 92.81 204 LEU A C 1
ATOM 1632 O O . LEU A 1 204 ? 2.898 3.433 6.344 1.00 92.81 204 LEU A O 1
ATOM 1636 N N . SER A 1 205 ? 3.034 5.638 5.947 1.00 89.50 205 SER A N 1
ATOM 1637 C CA . SER A 1 205 ? 3.266 6.021 7.342 1.00 89.50 205 SER A CA 1
ATOM 1638 C C . SER A 1 205 ? 1.985 6.157 8.166 1.00 89.50 205 SER A C 1
ATOM 1640 O O . SER A 1 205 ? 2.078 6.192 9.396 1.00 89.50 205 SER A O 1
ATOM 1642 N N . LYS A 1 206 ? 0.797 6.209 7.542 1.00 83.06 206 LYS A N 1
ATOM 1643 C CA . LYS A 1 206 ? -0.479 6.216 8.275 1.00 83.06 206 LYS A CA 1
ATOM 1644 C C . LYS A 1 206 ? -0.595 4.949 9.139 1.00 83.06 206 LYS A C 1
ATOM 1646 O O . LYS A 1 206 ? -0.370 3.860 8.603 1.00 83.06 206 LYS A O 1
ATOM 1651 N N . PRO A 1 207 ? -0.944 5.038 10.438 1.00 83.38 207 PRO A N 1
ATOM 1652 C CA . PRO A 1 207 ? -0.949 3.883 11.342 1.00 83.38 207 PRO A CA 1
ATOM 1653 C C . PRO A 1 207 ? -1.746 2.684 10.815 1.00 83.38 207 PRO A C 1
ATOM 1655 O O . PRO A 1 207 ? -1.261 1.554 10.841 1.00 83.38 207 PRO A O 1
ATOM 1658 N N . GLU A 1 208 ? -2.937 2.925 10.276 1.00 81.06 208 GLU A N 1
ATOM 1659 C CA . GLU A 1 208 ? -3.828 1.905 9.732 1.00 81.06 208 GLU A CA 1
ATOM 1660 C C . GLU A 1 208 ? -3.251 1.213 8.489 1.00 81.06 208 GLU A C 1
ATOM 1662 O O . GLU A 1 208 ? -3.330 -0.011 8.361 1.00 81.06 208 GLU A O 1
ATOM 1667 N N . ILE A 1 209 ? -2.600 1.975 7.605 1.00 87.00 209 ILE A N 1
ATOM 1668 C CA . ILE A 1 209 ? -1.962 1.445 6.394 1.00 87.00 209 ILE A CA 1
ATOM 1669 C C . ILE A 1 209 ? -0.676 0.704 6.754 1.00 87.00 209 ILE A C 1
ATOM 1671 O O . ILE A 1 209 ? -0.407 -0.362 6.202 1.00 87.00 209 ILE A O 1
ATOM 1675 N N . ARG A 1 210 ? 0.085 1.207 7.730 1.00 89.44 210 ARG A N 1
ATOM 1676 C CA . ARG A 1 210 ? 1.298 0.553 8.223 1.00 89.44 210 ARG A CA 1
ATOM 1677 C C . ARG A 1 210 ? 0.990 -0.794 8.870 1.00 89.44 210 ARG A C 1
ATOM 1679 O O . ARG A 1 210 ? 1.682 -1.773 8.602 1.00 89.44 210 ARG A O 1
ATOM 1686 N N . LEU A 1 211 ? -0.068 -0.870 9.678 1.00 87.25 211 LEU A N 1
ATOM 1687 C CA . LEU A 1 211 ? -0.530 -2.133 10.262 1.00 87.25 211 LEU A CA 1
ATOM 1688 C C . LEU A 1 211 ? -1.004 -3.114 9.186 1.00 87.25 211 LEU A C 1
ATOM 1690 O O . LEU A 1 211 ? -0.678 -4.300 9.258 1.00 87.25 211 LEU A O 1
ATOM 1694 N N . TRP A 1 212 ? -1.727 -2.627 8.174 1.00 91.38 212 TRP A N 1
ATOM 1695 C CA . TRP A 1 212 ? -2.147 -3.446 7.040 1.00 91.38 212 TRP A CA 1
ATOM 1696 C C . TRP A 1 212 ? -0.948 -3.996 6.257 1.00 91.38 212 TRP A C 1
ATOM 1698 O O . TRP A 1 212 ? -0.867 -5.204 6.036 1.00 91.38 212 TRP A O 1
ATOM 1708 N N . HIS A 1 213 ? 0.031 -3.152 5.923 1.00 95.69 213 HIS A N 1
ATOM 1709 C CA . HIS A 1 213 ? 1.280 -3.557 5.271 1.00 95.69 213 HIS A CA 1
ATOM 1710 C C . HIS A 1 213 ? 2.028 -4.627 6.072 1.00 95.69 213 HIS A C 1
ATOM 1712 O O . HIS A 1 213 ? 2.326 -5.697 5.540 1.00 95.69 213 HIS A O 1
ATOM 1718 N N . GLN A 1 214 ? 2.235 -4.413 7.372 1.00 93.75 214 GLN A N 1
ATOM 1719 C CA . GLN A 1 214 ? 2.894 -5.392 8.241 1.00 93.75 214 GLN A CA 1
ATOM 1720 C C . GLN A 1 214 ? 2.123 -6.719 8.326 1.00 93.75 214 GLN A C 1
ATOM 1722 O O . GLN A 1 214 ? 2.735 -7.792 8.384 1.00 93.75 214 GLN A O 1
ATOM 1727 N N . ALA A 1 215 ? 0.787 -6.674 8.314 1.00 91.75 215 ALA A N 1
ATOM 1728 C CA . ALA A 1 215 ? -0.046 -7.870 8.266 1.00 91.75 215 ALA A CA 1
ATOM 1729 C C . ALA A 1 215 ? 0.146 -8.636 6.948 1.00 91.75 215 ALA A C 1
ATOM 1731 O O . ALA A 1 215 ? 0.368 -9.848 6.986 1.00 91.75 215 ALA A O 1
ATOM 1732 N N . VAL A 1 216 ? 0.149 -7.939 5.806 1.00 96.12 216 VAL A N 1
ATOM 1733 C CA . VAL A 1 216 ? 0.412 -8.528 4.481 1.00 96.12 216 VAL A CA 1
ATOM 1734 C C . VAL A 1 216 ? 1.791 -9.188 4.444 1.00 96.12 216 VAL A C 1
ATOM 1736 O O . VAL A 1 216 ? 1.876 -10.371 4.110 1.00 96.12 216 VAL A O 1
ATOM 1739 N N . VAL A 1 217 ? 2.851 -8.491 4.878 1.00 95.31 217 VAL A N 1
ATOM 1740 C CA . VAL A 1 217 ? 4.225 -9.034 4.957 1.00 95.31 217 VAL A CA 1
ATOM 1741 C C . VAL A 1 217 ? 4.262 -10.313 5.796 1.00 95.31 217 VAL A C 1
ATOM 1743 O O . VAL A 1 217 ? 4.778 -11.350 5.372 1.00 95.31 217 VAL A O 1
ATOM 1746 N N . LYS A 1 218 ? 3.675 -10.277 6.995 1.00 93.44 218 LYS A N 1
ATOM 1747 C CA . LYS A 1 218 ? 3.658 -11.423 7.912 1.00 93.44 218 LYS A CA 1
ATOM 1748 C C . LYS A 1 218 ? 2.926 -12.628 7.324 1.00 93.44 218 LYS A C 1
ATOM 1750 O O . LYS A 1 218 ? 3.353 -13.761 7.558 1.00 93.44 218 LYS A O 1
ATOM 1755 N N . VAL A 1 219 ? 1.814 -12.404 6.626 1.00 92.50 219 VAL A N 1
ATOM 1756 C CA . VAL A 1 219 ? 0.989 -13.480 6.067 1.00 92.50 219 VAL A CA 1
ATOM 1757 C C . VAL A 1 219 ? 1.629 -14.065 4.814 1.00 92.50 219 VAL A C 1
ATOM 1759 O O . VAL A 1 219 ? 1.712 -15.288 4.722 1.00 92.50 219 VAL A O 1
ATOM 1762 N N . VAL A 1 220 ? 2.181 -13.249 3.908 1.00 93.50 220 VAL A N 1
ATOM 1763 C CA . VAL A 1 220 ? 2.845 -13.779 2.706 1.00 93.50 220 VAL A CA 1
ATOM 1764 C C . VAL A 1 220 ? 4.074 -14.622 3.060 1.00 93.50 220 VAL A C 1
ATOM 1766 O O . VAL A 1 220 ? 4.256 -15.697 2.496 1.00 93.50 220 VAL A O 1
ATOM 1769 N N . LEU A 1 221 ? 4.866 -14.223 4.062 1.00 89.19 221 LEU A N 1
ATOM 1770 C CA . LEU A 1 221 ? 6.027 -15.000 4.525 1.00 89.19 221 LEU A CA 1
ATOM 1771 C C . LEU A 1 221 ? 5.649 -16.369 5.109 1.00 89.19 221 LEU A C 1
ATOM 1773 O O . LEU A 1 221 ? 6.476 -17.278 5.148 1.00 89.19 221 LEU A O 1
ATOM 1777 N N . ARG A 1 222 ? 4.411 -16.508 5.593 1.00 89.12 222 ARG A N 1
ATOM 1778 C CA . ARG A 1 222 ? 3.855 -17.752 6.148 1.00 89.12 222 ARG A CA 1
ATOM 1779 C C . ARG A 1 222 ? 2.994 -18.512 5.143 1.00 89.12 222 ARG A C 1
ATOM 1781 O O . ARG A 1 222 ? 2.521 -19.597 5.471 1.00 89.12 222 ARG A O 1
ATOM 1788 N N . SER A 1 223 ? 2.776 -17.948 3.956 1.00 90.19 223 SER A N 1
ATOM 1789 C CA . SER A 1 223 ? 2.009 -18.580 2.889 1.00 90.19 223 SER A CA 1
ATOM 1790 C C . SER A 1 223 ? 2.720 -19.853 2.443 1.00 90.19 223 SER A C 1
ATOM 1792 O O . SER A 1 223 ? 3.915 -19.842 2.137 1.00 90.19 223 SER A O 1
ATOM 1794 N N . GLU A 1 224 ? 1.971 -20.953 2.350 1.00 83.50 224 GLU A N 1
ATOM 1795 C CA . GLU A 1 224 ? 2.474 -22.238 1.848 1.00 83.50 224 GLU A CA 1
ATOM 1796 C C . GLU A 1 224 ? 3.102 -22.091 0.455 1.00 83.50 224 GLU A C 1
ATOM 1798 O O . GLU A 1 224 ? 4.046 -22.793 0.093 1.00 83.50 224 GLU A O 1
ATOM 1803 N N . HIS A 1 225 ? 2.604 -21.134 -0.324 1.00 86.69 225 HIS A N 1
ATOM 1804 C CA . HIS A 1 225 ? 2.951 -20.949 -1.722 1.00 86.69 225 HIS A CA 1
ATOM 1805 C C . HIS A 1 225 ? 3.719 -19.652 -2.004 1.00 86.69 225 HIS A C 1
ATOM 1807 O O . HIS A 1 225 ? 4.045 -19.411 -3.172 1.00 86.69 225 HIS A O 1
ATOM 1813 N N . GLY A 1 226 ? 3.988 -18.827 -0.985 1.00 88.00 226 GLY A N 1
ATOM 1814 C CA . GLY A 1 226 ? 4.649 -17.525 -1.138 1.00 88.00 226 GLY A CA 1
ATOM 1815 C C . GLY A 1 226 ? 3.851 -16.553 -2.013 1.00 88.00 226 GLY A C 1
ATOM 1816 O O . GLY A 1 226 ? 4.434 -15.779 -2.774 1.00 88.00 226 GLY A O 1
ATOM 1817 N N . VAL A 1 227 ? 2.521 -16.661 -1.982 1.00 93.31 227 VAL A N 1
ATOM 1818 C CA . VAL A 1 227 ? 1.596 -15.822 -2.754 1.00 93.31 227 VAL A CA 1
ATOM 1819 C C . VAL A 1 227 ? 0.393 -15.426 -1.910 1.00 93.31 227 VAL A C 1
ATOM 1821 O O . VAL A 1 227 ? 0.027 -16.169 -0.997 1.00 93.31 227 VAL A O 1
ATOM 1824 N N . LEU A 1 228 ? -0.214 -14.290 -2.252 1.00 94.25 228 LEU A N 1
ATOM 1825 C CA . LEU A 1 228 ? -1.519 -13.837 -1.767 1.00 94.25 228 LEU A CA 1
ATOM 1826 C C . LEU A 1 228 ? -2.341 -13.278 -2.931 1.00 94.25 228 LEU A C 1
ATOM 1828 O O . LEU A 1 228 ? -1.798 -12.636 -3.829 1.00 94.25 228 LEU A O 1
ATOM 1832 N N . SER A 1 229 ? -3.645 -13.518 -2.919 1.00 94.81 229 SER A N 1
ATOM 1833 C CA . SER A 1 229 ? -4.624 -12.892 -3.812 1.00 94.81 229 SER A CA 1
ATOM 1834 C C . SER A 1 229 ? -5.025 -11.497 -3.323 1.00 94.81 229 SER A C 1
ATOM 1836 O O . SER A 1 229 ? -4.820 -11.150 -2.160 1.00 94.81 229 SER A O 1
ATOM 1838 N N . GLY A 1 230 ? -5.634 -10.695 -4.203 1.00 87.69 230 GLY A N 1
ATOM 1839 C CA . GLY A 1 230 ? -6.190 -9.390 -3.827 1.00 87.69 230 GLY A CA 1
ATOM 1840 C C . GLY A 1 230 ? -7.215 -9.472 -2.694 1.00 87.69 230 GLY A C 1
ATOM 1841 O O . GLY A 1 230 ? -7.154 -8.667 -1.773 1.00 87.69 230 GLY A O 1
ATOM 1842 N N . GLU A 1 231 ? -8.091 -10.481 -2.716 1.00 88.88 231 GLU A N 1
ATOM 1843 C CA . GLU A 1 231 ? -9.101 -10.708 -1.671 1.00 88.88 231 GLU A CA 1
ATOM 1844 C C . GLU A 1 231 ? -8.460 -11.041 -0.317 1.00 88.88 231 GLU A C 1
ATOM 1846 O O . GLU A 1 231 ? -8.877 -10.518 0.714 1.00 88.88 231 GLU A O 1
ATOM 1851 N N . GLU A 1 232 ? -7.413 -11.873 -0.310 1.00 90.69 232 GLU A N 1
ATOM 1852 C CA . GLU A 1 232 ? -6.647 -12.160 0.907 1.00 90.69 232 GLU A CA 1
ATOM 1853 C C . GLU A 1 232 ? -5.951 -10.904 1.434 1.00 90.69 232 GLU A C 1
ATOM 1855 O O . GLU A 1 232 ? -5.933 -10.684 2.639 1.00 90.69 232 GLU A O 1
ATOM 1860 N N . ILE A 1 233 ? -5.414 -10.055 0.553 1.00 92.12 233 ILE A N 1
ATOM 1861 C CA . ILE A 1 233 ? -4.811 -8.775 0.942 1.00 92.12 233 ILE A CA 1
ATOM 1862 C C . ILE A 1 233 ? -5.868 -7.843 1.550 1.00 92.12 233 ILE A C 1
ATOM 1864 O O . ILE A 1 233 ? -5.619 -7.255 2.603 1.00 92.12 233 ILE A O 1
ATOM 1868 N N . ASP A 1 234 ? -7.048 -7.730 0.940 1.00 87.12 234 ASP A N 1
ATOM 1869 C CA . ASP A 1 234 ? -8.152 -6.914 1.460 1.00 87.12 234 ASP A CA 1
ATOM 1870 C C . ASP A 1 234 ? -8.656 -7.413 2.812 1.00 87.12 234 ASP A C 1
ATOM 1872 O O . ASP A 1 234 ? -8.926 -6.608 3.696 1.00 87.12 234 ASP A O 1
ATOM 1876 N N . ALA A 1 235 ? -8.736 -8.731 3.008 1.00 87.00 235 ALA A N 1
ATOM 1877 C CA . ALA A 1 235 ? -9.147 -9.324 4.278 1.00 87.00 235 ALA A CA 1
ATOM 1878 C C . ALA A 1 235 ? -8.169 -9.018 5.429 1.00 87.00 235 ALA A C 1
ATOM 1880 O O . ALA A 1 235 ? -8.547 -9.090 6.598 1.00 87.00 235 ALA A O 1
ATOM 1881 N N . LEU A 1 236 ? -6.913 -8.681 5.109 1.00 89.00 236 LEU A N 1
ATOM 1882 C CA . LEU A 1 236 ? -5.901 -8.242 6.077 1.00 89.00 236 LEU A CA 1
ATOM 1883 C C . LEU A 1 236 ? -5.947 -6.745 6.356 1.00 89.00 236 LEU A C 1
ATOM 1885 O O . LEU A 1 236 ? -5.314 -6.293 7.316 1.00 89.00 236 LEU A O 1
ATOM 1889 N N . ARG A 1 237 ? -6.669 -5.971 5.540 1.00 83.12 237 ARG A N 1
ATOM 1890 C CA . ARG A 1 237 ? -6.978 -4.588 5.875 1.00 83.12 237 ARG A CA 1
ATOM 1891 C C . ARG A 1 237 ? -7.858 -4.679 7.102 1.00 83.12 237 ARG A C 1
ATOM 1893 O O . ARG A 1 237 ? -8.966 -5.200 7.010 1.00 83.12 237 ARG A O 1
ATOM 1900 N N . SER A 1 238 ? -7.336 -4.255 8.258 1.00 66.31 238 SER A N 1
ATOM 1901 C CA . SER A 1 238 ? -8.140 -4.256 9.477 1.00 66.31 238 SER A CA 1
ATOM 1902 C C . SER A 1 238 ? -9.447 -3.562 9.121 1.00 66.31 238 SER A C 1
ATOM 1904 O O . SER A 1 238 ? -9.386 -2.415 8.660 1.00 66.31 238 SER A O 1
ATOM 1906 N N . PRO A 1 239 ? -10.610 -4.219 9.278 1.00 53.44 239 PRO A N 1
ATOM 1907 C CA . PRO A 1 239 ? -11.838 -3.472 9.214 1.00 53.44 239 PRO A CA 1
ATOM 1908 C C . PRO A 1 239 ? -11.671 -2.351 10.232 1.00 53.44 239 PRO A C 1
ATOM 1910 O O . PRO A 1 239 ? -11.129 -2.561 11.327 1.00 53.44 239 PRO A O 1
ATOM 1913 N N . ILE A 1 240 ? -12.088 -1.148 9.856 1.00 51.94 240 ILE A N 1
ATOM 1914 C CA . ILE A 1 240 ? -12.575 -0.216 10.856 1.00 51.94 240 ILE A CA 1
ATOM 1915 C C . ILE A 1 240 ? -13.627 -1.040 11.600 1.00 51.94 240 ILE A C 1
ATOM 1917 O O . ILE A 1 240 ? -14.689 -1.321 11.046 1.00 51.94 240 ILE A O 1
ATOM 1921 N N . GLU A 1 241 ? -13.269 -1.611 12.754 1.00 54.53 241 GLU A N 1
ATOM 1922 C CA . GLU A 1 241 ? -14.217 -2.394 13.535 1.00 54.53 241 GLU A CA 1
ATOM 1923 C C . GLU A 1 241 ? -15.395 -1.461 13.759 1.00 54.53 241 GLU A C 1
ATOM 1925 O O . GLU A 1 241 ? -15.202 -0.373 14.310 1.00 54.53 241 GLU A O 1
ATOM 1930 N N . LEU A 1 242 ? -16.574 -1.858 13.262 1.00 59.50 242 LEU A N 1
ATOM 1931 C CA . LEU A 1 242 ? -17.811 -1.130 13.510 1.00 59.50 242 LEU A CA 1
ATOM 1932 C C . LEU A 1 242 ? -17.813 -0.744 14.990 1.00 59.50 242 LEU A C 1
ATOM 1934 O O . LEU A 1 242 ? -17.559 -1.618 15.834 1.00 59.50 242 LEU A O 1
ATOM 1938 N N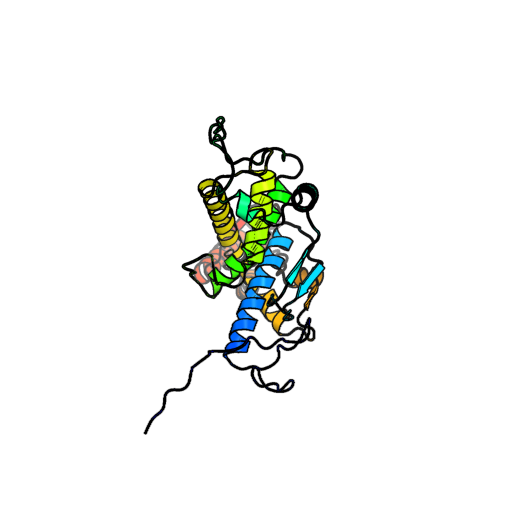 . PRO A 1 243 ? -17.999 0.549 15.299 1.00 75.19 243 PRO A N 1
ATOM 1939 C CA . PRO A 1 243 ? -17.856 1.015 16.659 1.00 75.19 243 PRO A CA 1
ATOM 1940 C C . PRO A 1 243 ? -18.804 0.217 17.549 1.00 75.19 243 PRO A C 1
ATOM 1942 O O . PRO A 1 243 ? -19.958 -0.036 17.194 1.00 75.19 243 PRO A O 1
ATOM 1945 N N . HIS A 1 244 ? -18.294 -0.228 18.693 1.00 85.81 244 HIS A N 1
ATOM 1946 C CA . HIS A 1 244 ? -19.104 -0.923 19.678 1.00 85.81 244 HIS A CA 1
ATOM 1947 C C . HIS A 1 244 ? -20.131 0.061 20.222 1.00 85.81 244 HIS A C 1
ATOM 1949 O O . HIS A 1 244 ? -19.765 1.003 20.922 1.00 85.81 244 HIS A O 1
ATOM 1955 N N . LEU A 1 245 ? -21.393 -0.129 19.847 1.00 91.00 245 LEU A N 1
ATOM 1956 C CA . LEU A 1 245 ? -22.483 0.741 20.256 1.00 91.00 245 LEU A CA 1
ATOM 1957 C C . LEU A 1 245 ? -22.873 0.461 21.711 1.00 91.00 245 LEU A C 1
ATOM 1959 O O . LEU A 1 245 ? -23.230 -0.663 22.060 1.00 91.00 245 LEU A O 1
ATOM 1963 N N . VAL A 1 246 ? -22.868 1.511 22.524 1.00 93.81 246 VAL A N 1
ATOM 1964 C CA . VAL A 1 246 ? -23.364 1.545 23.898 1.00 93.81 246 VAL A CA 1
ATOM 1965 C C . VAL A 1 246 ? -24.501 2.562 23.957 1.00 93.81 246 VAL A C 1
ATOM 1967 O O . VAL A 1 246 ? -24.314 3.731 23.624 1.00 93.81 246 VAL A O 1
ATOM 1970 N N . VAL A 1 247 ? -25.681 2.122 24.391 1.00 94.06 247 VAL A N 1
ATOM 1971 C CA . VAL A 1 247 ? -26.831 2.993 24.676 1.00 94.06 247 VAL A CA 1
ATOM 1972 C C . VAL A 1 247 ? -27.010 2.997 26.194 1.00 94.06 247 VAL A C 1
ATOM 1974 O O . VAL A 1 247 ? -27.633 2.073 26.717 1.00 94.06 247 VAL A O 1
ATOM 1977 N N . PRO A 1 248 ? -26.396 3.951 26.914 1.00 91.88 248 PRO A N 1
ATOM 1978 C CA . PRO A 1 248 ? -26.302 3.872 28.360 1.00 91.88 248 PRO A CA 1
ATOM 1979 C C . PRO A 1 248 ? -27.637 4.156 29.049 1.00 91.88 248 PRO A C 1
ATOM 1981 O O . PRO A 1 248 ? -28.330 5.131 28.732 1.00 91.88 248 PRO A O 1
ATOM 1984 N N . ASP A 1 249 ? -27.948 3.339 30.052 1.00 91.69 249 ASP A N 1
ATOM 1985 C CA . ASP A 1 249 ? -29.094 3.511 30.950 1.00 91.69 249 ASP A CA 1
ATOM 1986 C C . ASP A 1 249 ? -28.670 3.916 32.371 1.00 91.69 249 ASP A C 1
ATOM 1988 O O . ASP A 1 249 ? -29.482 4.420 33.155 1.00 91.69 249 ASP A O 1
ATOM 1992 N N . SER A 1 250 ? -27.383 3.756 32.696 1.00 93.31 250 SER A N 1
ATOM 1993 C CA . SER A 1 250 ? -26.824 4.028 34.014 1.00 93.31 250 SER A CA 1
ATOM 1994 C C . SER A 1 250 ? -25.326 4.339 33.943 1.00 93.31 250 SER A C 1
ATOM 1996 O O . SER A 1 250 ? -24.661 4.187 32.922 1.00 93.31 250 SER A O 1
ATOM 1998 N N . PHE A 1 251 ? -24.747 4.819 35.048 1.00 93.56 251 PHE A N 1
ATOM 1999 C CA . PHE A 1 251 ? -23.308 5.113 35.079 1.00 93.56 251 PHE A CA 1
ATOM 2000 C C . PHE A 1 251 ? -22.438 3.843 35.080 1.00 93.56 251 PHE A C 1
ATOM 2002 O O . PHE A 1 251 ? -21.239 3.931 34.821 1.00 93.56 251 PHE A O 1
ATOM 2009 N N . ASP A 1 252 ? -23.012 2.669 35.352 1.00 93.75 252 ASP A N 1
ATOM 2010 C CA . ASP A 1 252 ? -22.265 1.408 35.386 1.00 93.75 252 ASP A CA 1
ATOM 2011 C C . ASP A 1 252 ? -21.773 0.988 33.985 1.00 93.75 252 ASP A C 1
ATOM 2013 O O . ASP A 1 252 ? -20.741 0.318 33.873 1.00 93.75 252 ASP A O 1
ATOM 2017 N N . ASP A 1 253 ? -22.409 1.494 32.920 1.00 94.06 253 ASP A N 1
ATOM 2018 C CA . ASP A 1 253 ? -21.999 1.325 31.515 1.00 94.06 253 ASP A CA 1
ATOM 2019 C C . ASP A 1 253 ? -20.603 1.906 31.220 1.00 94.06 253 ASP A C 1
ATOM 2021 O O . ASP A 1 253 ? -19.929 1.497 30.271 1.00 94.06 253 ASP A O 1
ATOM 2025 N N . ALA A 1 254 ? -20.101 2.797 32.088 1.00 94.69 254 ALA A N 1
ATOM 2026 C CA . ALA A 1 254 ? -18.718 3.273 32.065 1.00 94.69 254 ALA A CA 1
ATOM 2027 C C . ALA A 1 254 ? -17.710 2.112 32.039 1.00 94.69 254 ALA A C 1
ATOM 2029 O O . ALA A 1 254 ? -16.656 2.201 31.407 1.00 94.69 254 ALA A O 1
ATOM 2030 N N . ARG A 1 255 ? -18.033 1.001 32.712 1.00 93.50 255 ARG A N 1
ATOM 2031 C CA . ARG A 1 255 ? -17.176 -0.181 32.737 1.00 93.50 255 ARG A CA 1
ATOM 2032 C C . ARG A 1 255 ? -17.075 -0.838 31.366 1.00 93.50 255 ARG A C 1
ATOM 2034 O O . ARG A 1 255 ? -15.971 -1.165 30.948 1.00 93.50 255 ARG A O 1
ATOM 2041 N N . GLU A 1 256 ? -18.196 -1.003 30.668 1.00 94.19 256 GLU A N 1
ATOM 2042 C CA . GLU A 1 256 ? -18.189 -1.564 29.318 1.00 94.19 256 GLU A CA 1
ATOM 2043 C C . GLU A 1 256 ? -17.408 -0.662 28.361 1.00 94.19 256 GLU A C 1
ATOM 2045 O O . GLU A 1 256 ? -16.540 -1.151 27.639 1.00 94.19 256 GLU A O 1
ATOM 2050 N N . ILE A 1 257 ? -17.636 0.654 28.421 1.00 93.94 257 ILE A N 1
ATOM 2051 C CA . ILE A 1 257 ? -16.891 1.635 27.623 1.00 93.94 257 ILE A CA 1
ATOM 2052 C C . ILE A 1 257 ? -15.382 1.489 27.871 1.00 93.94 257 ILE A C 1
ATOM 2054 O O . ILE A 1 257 ? -14.610 1.390 26.918 1.00 93.94 257 ILE A O 1
ATOM 2058 N N . ALA A 1 258 ? -14.951 1.416 29.134 1.00 91.75 258 ALA A N 1
ATOM 2059 C CA . ALA A 1 258 ? -13.538 1.289 29.489 1.00 91.75 258 ALA A CA 1
ATOM 2060 C C . ALA A 1 258 ? -12.920 -0.059 29.105 1.00 91.75 258 ALA A C 1
ATOM 2062 O O . ALA A 1 258 ? -11.777 -0.084 28.647 1.00 91.75 258 ALA A O 1
ATOM 2063 N N . ASP A 1 259 ? -13.644 -1.164 29.280 1.00 89.44 259 ASP A N 1
ATOM 2064 C CA . ASP A 1 259 ? -13.161 -2.501 28.932 1.00 89.44 259 ASP A CA 1
ATOM 2065 C C . ASP A 1 259 ? -12.989 -2.618 27.405 1.00 89.44 259 ASP A C 1
ATOM 2067 O O . ASP A 1 259 ? -11.935 -3.043 26.929 1.00 89.44 259 ASP A O 1
ATOM 2071 N N . ARG A 1 260 ? -13.974 -2.147 26.625 1.00 87.69 260 ARG A N 1
ATOM 2072 C CA . ARG A 1 260 ? -13.955 -2.159 25.149 1.00 87.69 260 ARG A CA 1
ATOM 2073 C C . ARG A 1 260 ? -12.873 -1.254 24.575 1.00 87.69 260 ARG A C 1
ATOM 2075 O O . ARG A 1 260 ? -12.031 -1.712 23.799 1.00 87.69 260 ARG A O 1
ATOM 2082 N N . PHE A 1 261 ? -12.843 -0.000 25.019 1.00 86.25 261 PHE A N 1
ATOM 2083 C CA . PHE A 1 261 ? -11.779 0.942 24.681 1.00 86.25 261 PHE A CA 1
ATOM 2084 C C . PHE A 1 261 ? -10.409 0.390 25.092 1.00 86.25 261 PHE A C 1
ATOM 2086 O O . PHE A 1 261 ? -9.420 0.506 24.369 1.00 86.25 261 PHE A O 1
ATOM 2093 N N . GLY A 1 262 ? -10.354 -0.290 26.239 1.00 78.62 262 GLY A N 1
ATOM 2094 C CA . GLY A 1 262 ? -9.146 -0.896 26.768 1.00 78.62 262 GLY A CA 1
ATOM 2095 C C . GLY A 1 262 ? -8.595 -2.050 25.929 1.00 78.62 262 GLY A C 1
ATOM 2096 O O . GLY A 1 262 ? -7.381 -2.270 25.944 1.00 78.62 262 GLY A O 1
ATOM 2097 N N . CYS A 1 263 ? -9.459 -2.736 25.180 1.00 80.56 263 CYS A N 1
ATOM 2098 C CA . CYS A 1 263 ? -9.108 -3.734 24.169 1.00 80.56 263 CYS A CA 1
ATOM 2099 C C . CYS A 1 263 ? -8.717 -3.120 22.813 1.00 80.56 263 CYS A C 1
ATOM 2101 O O . CYS A 1 263 ? -8.408 -3.861 21.883 1.00 80.56 263 CYS A O 1
ATOM 2103 N N . GLY A 1 264 ? -8.712 -1.789 22.692 1.00 73.38 264 GLY A N 1
ATOM 2104 C CA . GLY A 1 264 ? -8.396 -1.082 21.454 1.00 73.38 264 GLY A CA 1
ATOM 2105 C C . GLY A 1 264 ? -9.565 -0.990 20.475 1.00 73.38 264 GLY A C 1
ATOM 2106 O O . GLY A 1 264 ? -9.330 -0.651 19.320 1.00 73.38 264 GLY A O 1
ATOM 2107 N N . GLN A 1 265 ? -10.803 -1.265 20.903 1.00 79.19 265 GLN A N 1
ATOM 2108 C CA . GLN A 1 265 ? -12.002 -1.143 20.069 1.00 79.19 265 GLN A CA 1
ATOM 2109 C C . GLN A 1 265 ? -12.542 0.299 20.089 1.00 79.19 265 GLN A C 1
ATOM 2111 O O . GLN A 1 265 ? -12.526 0.951 21.133 1.00 79.19 265 GLN A O 1
ATOM 2116 N N . VAL A 1 266 ? -13.036 0.802 18.948 1.00 85.94 266 VAL A N 1
ATOM 2117 C CA . VAL A 1 266 ? -13.769 2.084 18.901 1.00 85.94 266 VAL A CA 1
ATOM 2118 C C . VAL A 1 266 ? -15.123 1.893 19.577 1.00 85.94 266 VAL A C 1
ATOM 2120 O O . VAL A 1 266 ? -15.789 0.890 19.325 1.00 85.94 266 VAL A O 1
ATOM 2123 N N . VAL A 1 267 ? -15.547 2.841 20.411 1.00 91.56 267 VAL A N 1
ATOM 2124 C CA . VAL A 1 267 ? -16.841 2.784 21.110 1.00 91.56 267 VAL A CA 1
ATOM 2125 C C . VAL A 1 267 ? -17.716 3.948 20.653 1.00 91.56 267 VAL A C 1
ATOM 2127 O O . VAL A 1 267 ? -17.277 5.094 20.703 1.00 91.56 267 VAL A O 1
ATOM 2130 N N . ALA A 1 268 ? -18.943 3.666 20.220 1.00 91.69 268 ALA A N 1
ATOM 2131 C CA . ALA A 1 268 ? -19.975 4.675 19.990 1.00 91.69 268 ALA A CA 1
ATOM 2132 C C . ALA A 1 268 ? -20.907 4.716 21.202 1.00 91.69 268 ALA A C 1
ATOM 2134 O O . ALA A 1 268 ? -21.393 3.676 21.632 1.00 91.69 268 ALA A O 1
ATOM 2135 N N . ILE A 1 269 ? -21.162 5.899 21.750 1.00 94.25 269 ILE A N 1
ATOM 2136 C CA . ILE A 1 269 ? -22.070 6.107 22.879 1.00 94.25 269 ILE A CA 1
ATOM 2137 C C . ILE A 1 269 ? -23.248 6.935 22.377 1.00 94.25 269 ILE A C 1
ATOM 2139 O O . ILE A 1 269 ? -23.038 8.063 21.937 1.00 94.25 269 ILE A O 1
ATOM 2143 N N . GLU A 1 270 ? -24.466 6.401 22.441 1.00 93.19 270 GLU A N 1
ATOM 2144 C CA . GLU A 1 270 ? -25.683 7.096 22.003 1.00 93.19 270 GLU A CA 1
ATOM 2145 C C . GLU A 1 270 ? -26.612 7.391 23.186 1.00 93.19 270 GLU A C 1
ATOM 2147 O O . GLU A 1 270 ? -27.230 6.491 23.753 1.00 93.19 270 GLU A O 1
ATOM 2152 N N . PHE A 1 271 ? -26.757 8.668 23.540 1.00 90.00 271 PHE A N 1
ATOM 2153 C CA . PHE A 1 271 ? -27.615 9.120 24.638 1.00 90.00 271 PHE A CA 1
ATOM 2154 C C . PHE A 1 271 ? -29.070 9.299 24.181 1.00 90.00 271 PHE A C 1
ATOM 2156 O O . PHE A 1 271 ? -29.575 10.412 24.025 1.00 90.00 271 PHE A O 1
ATOM 2163 N N . VAL A 1 272 ? -29.777 8.191 23.942 1.00 83.06 272 VAL A N 1
ATOM 2164 C CA . VAL A 1 272 ? -31.183 8.228 23.508 1.00 83.06 272 VAL A CA 1
ATOM 2165 C C . VAL A 1 272 ? -32.115 8.338 24.717 1.00 83.06 272 VAL A C 1
ATOM 2167 O O . VAL A 1 272 ? -32.452 7.347 25.357 1.00 83.06 272 VAL A O 1
ATOM 2170 N N . GLY A 1 273 ? -32.573 9.557 25.020 1.00 78.00 273 GLY A N 1
ATOM 2171 C CA . GLY A 1 273 ? -33.520 9.803 26.120 1.00 78.00 273 GLY A CA 1
ATOM 2172 C C . GLY A 1 273 ? -32.906 9.709 27.522 1.00 78.00 273 GLY A C 1
ATOM 2173 O O . GLY A 1 273 ? -33.645 9.644 28.504 1.00 78.00 273 GLY A O 1
ATOM 2174 N N . SER A 1 274 ? -31.575 9.705 27.613 1.00 80.56 274 SER A N 1
ATOM 2175 C CA . SER A 1 274 ? -30.813 9.685 28.863 1.00 80.56 274 SER A CA 1
ATOM 2176 C C . SER A 1 274 ? -30.916 11.019 29.619 1.00 80.56 274 SER A C 1
ATOM 2178 O O . SER A 1 274 ? -31.099 12.083 29.024 1.00 80.56 274 SER A O 1
ATOM 2180 N N . GLU A 1 275 ? -30.777 10.985 30.949 1.00 88.56 275 GLU A N 1
ATOM 2181 C CA . GLU A 1 275 ? -30.747 12.208 31.759 1.00 88.56 275 GLU A CA 1
ATOM 2182 C C . GLU A 1 275 ? -29.459 13.020 31.501 1.00 88.56 275 GLU A C 1
ATOM 2184 O O . GLU A 1 275 ? -28.377 12.430 31.426 1.00 88.56 275 GLU A O 1
ATOM 2189 N N . PRO A 1 276 ? -29.516 14.369 31.463 1.00 88.69 276 PRO A N 1
ATOM 2190 C CA . PRO A 1 276 ? -28.338 15.207 31.193 1.00 88.69 276 PRO A CA 1
ATOM 2191 C C . PRO A 1 276 ? -27.169 14.987 32.164 1.00 88.69 276 PRO A C 1
ATOM 2193 O O . PRO A 1 276 ? -26.004 15.191 31.821 1.00 88.69 276 PRO A O 1
ATOM 2196 N N . GLU A 1 277 ? -27.463 14.580 33.403 1.00 92.12 277 GLU A N 1
ATOM 2197 C CA . GLU A 1 277 ? -26.431 14.270 34.392 1.00 92.12 277 GLU A CA 1
ATOM 2198 C C . GLU A 1 277 ? -25.664 12.985 34.044 1.00 92.12 277 GLU A C 1
ATOM 2200 O O . GLU A 1 277 ? -24.446 12.936 34.236 1.00 92.12 277 GLU A O 1
ATOM 2205 N N . LEU A 1 278 ? -26.347 11.968 33.507 1.00 91.75 278 LEU A N 1
ATOM 2206 C CA . LEU A 1 278 ? -25.730 10.712 33.084 1.00 91.75 278 LEU A CA 1
ATOM 2207 C C . LEU A 1 278 ? -24.794 10.934 31.892 1.00 91.75 278 LEU A C 1
ATOM 2209 O O . LEU A 1 278 ? -23.645 10.491 31.934 1.00 91.75 278 LEU A O 1
ATOM 2213 N N . GLU A 1 279 ? -25.256 11.679 30.884 1.00 93.38 279 GLU A N 1
ATOM 2214 C CA . GLU A 1 279 ? -24.460 12.059 29.711 1.00 93.38 279 GLU A CA 1
ATOM 2215 C C . GLU A 1 279 ? -23.165 12.758 30.124 1.00 93.38 279 GLU A C 1
ATOM 2217 O O . GLU A 1 279 ? -22.069 12.293 29.803 1.00 93.38 279 GLU A O 1
ATOM 2222 N N . ARG A 1 280 ? -23.272 13.815 30.941 1.00 93.69 280 ARG A N 1
ATOM 2223 C CA . ARG A 1 280 ? -22.101 14.554 31.423 1.00 93.69 280 ARG A CA 1
ATOM 2224 C C . ARG A 1 280 ? -21.113 13.644 32.153 1.00 93.69 280 ARG A C 1
ATOM 2226 O O . ARG A 1 280 ? -19.914 13.720 31.908 1.00 93.69 280 ARG A O 1
ATOM 2233 N N . ARG A 1 281 ? -21.599 12.771 33.041 1.00 96.06 281 ARG A N 1
ATOM 2234 C CA . ARG A 1 281 ? -20.740 11.865 33.820 1.00 96.06 281 ARG A CA 1
ATOM 2235 C C . ARG A 1 281 ? -20.018 10.844 32.942 1.00 96.06 281 ARG A C 1
ATOM 2237 O O . ARG A 1 281 ? -18.844 10.575 33.191 1.00 96.06 281 ARG A O 1
ATOM 2244 N N . LEU A 1 282 ? -20.694 10.273 31.945 1.00 95.81 282 LEU A N 1
ATOM 2245 C CA . LEU A 1 282 ? -20.094 9.296 31.032 1.00 95.81 282 LEU A CA 1
ATOM 2246 C C . LEU A 1 282 ? -19.112 9.945 30.051 1.00 95.81 282 LEU A C 1
ATOM 2248 O O . LEU A 1 282 ? -18.065 9.359 29.774 1.00 95.81 282 LEU A O 1
ATOM 2252 N N . VAL A 1 283 ? -19.383 11.168 29.592 1.00 94.31 283 VAL A N 1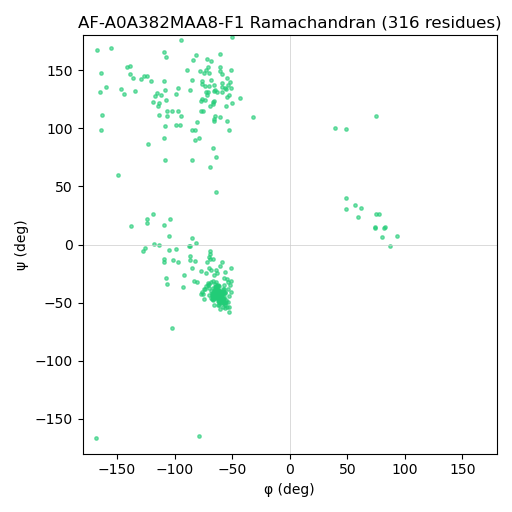
ATOM 2253 C CA . VAL A 1 283 ? -18.440 11.953 28.779 1.00 94.31 283 VAL A CA 1
ATOM 2254 C C . VAL A 1 283 ? -17.205 12.353 29.595 1.00 94.31 283 VAL A C 1
ATOM 2256 O O . VAL A 1 283 ? -16.083 12.176 29.115 1.00 94.31 283 VAL A O 1
ATOM 2259 N N . ASP A 1 284 ? -17.376 12.813 30.841 1.00 96.00 284 ASP A N 1
ATOM 2260 C CA . ASP A 1 284 ? -16.264 13.136 31.751 1.00 96.00 284 ASP A CA 1
ATOM 2261 C C . ASP A 1 284 ? -15.383 11.896 32.004 1.00 96.00 284 ASP A C 1
ATOM 2263 O O . ASP A 1 284 ? -14.154 11.960 31.922 1.00 96.00 284 ASP A O 1
ATOM 2267 N N . PHE A 1 285 ? -16.009 10.740 32.252 1.00 96.19 285 PHE A N 1
ATOM 2268 C CA . PHE A 1 285 ? -15.312 9.462 32.410 1.00 96.19 285 PHE A CA 1
ATOM 2269 C C . PHE A 1 285 ? -14.544 9.059 31.142 1.00 96.19 285 PHE A C 1
ATOM 2271 O O . PHE A 1 285 ? -13.360 8.721 31.215 1.00 96.19 285 PHE A O 1
ATOM 2278 N N . SER A 1 286 ? -15.201 9.137 29.983 1.00 95.81 286 SER A N 1
ATOM 2279 C CA . SER A 1 286 ? -14.632 8.762 28.683 1.00 95.81 286 SER A CA 1
ATOM 2280 C C . SER A 1 286 ? -13.450 9.663 28.302 1.00 95.81 286 SER A C 1
ATOM 2282 O O . SER A 1 286 ? -12.408 9.190 27.857 1.00 95.81 286 SER A O 1
ATOM 2284 N N . THR A 1 287 ? -13.550 10.963 28.585 1.00 94.50 287 THR A N 1
ATOM 2285 C CA . THR A 1 287 ? -12.439 11.916 28.434 1.00 94.50 287 THR A CA 1
ATOM 2286 C C . THR A 1 287 ? -11.257 11.534 29.331 1.00 94.50 287 THR A C 1
ATOM 2288 O O . THR A 1 287 ? -10.104 11.586 28.901 1.00 94.50 287 THR A O 1
ATOM 2291 N N . GLY A 1 288 ? -11.532 11.093 30.564 1.00 93.88 288 GLY A N 1
ATOM 2292 C CA . GLY A 1 288 ? -10.512 10.626 31.503 1.00 93.88 288 GLY A CA 1
ATOM 2293 C C . GLY A 1 288 ? -9.749 9.389 31.016 1.00 93.88 288 GLY A C 1
ATOM 2294 O O . GLY A 1 288 ? -8.519 9.358 31.103 1.00 93.88 288 GLY A O 1
ATOM 2295 N N . ILE A 1 289 ? -10.443 8.383 30.471 1.00 93.88 289 ILE A N 1
ATOM 2296 C CA . ILE A 1 289 ? -9.783 7.184 29.920 1.00 93.88 289 ILE A CA 1
ATOM 2297 C C . ILE A 1 289 ? -9.022 7.485 28.623 1.00 93.88 289 ILE A C 1
ATOM 2299 O O . ILE A 1 289 ? -7.943 6.924 28.424 1.00 93.88 289 ILE A O 1
ATOM 2303 N N . CYS A 1 290 ? -9.523 8.403 27.789 1.00 91.75 290 CYS A N 1
ATOM 2304 C CA . CYS A 1 290 ? -8.821 8.881 26.599 1.00 91.75 290 CYS A CA 1
ATOM 2305 C C . CYS A 1 290 ? -7.505 9.561 26.978 1.00 91.75 290 CYS A C 1
ATOM 2307 O O . CYS A 1 290 ? -6.454 9.170 26.476 1.00 91.75 290 CYS A O 1
ATOM 2309 N N . TYR A 1 291 ? -7.533 10.481 27.946 1.00 89.62 291 TYR A N 1
ATOM 2310 C CA . TYR A 1 291 ? -6.322 11.135 28.447 1.00 89.62 291 TYR A CA 1
ATOM 2311 C C . TYR A 1 291 ? -5.295 10.132 28.997 1.00 89.62 291 TYR A C 1
ATOM 2313 O O . TYR A 1 291 ? -4.094 10.283 28.790 1.00 89.62 291 TYR A O 1
ATOM 2321 N N . ALA A 1 292 ? -5.753 9.077 29.676 1.00 88.50 292 ALA A N 1
ATOM 2322 C CA . ALA A 1 292 ? -4.868 8.063 30.245 1.00 88.50 292 ALA A CA 1
ATOM 2323 C C . ALA A 1 292 ? -4.219 7.129 29.203 1.00 88.50 292 ALA A C 1
ATOM 2325 O O . ALA A 1 292 ? -3.181 6.536 29.499 1.00 88.50 292 ALA A O 1
ATOM 2326 N N . ARG A 1 293 ? -4.824 6.953 28.018 1.00 83.69 293 ARG A N 1
ATOM 2327 C CA . ARG A 1 293 ? -4.376 5.992 26.989 1.00 83.69 293 ARG A CA 1
ATOM 2328 C C . ARG A 1 293 ? -4.087 6.618 25.621 1.00 83.69 293 ARG A C 1
ATOM 2330 O O . ARG A 1 293 ? -4.034 5.889 24.635 1.00 83.69 293 ARG A O 1
ATOM 2337 N N . ASP A 1 294 ? -3.894 7.934 25.572 1.00 85.50 294 ASP A N 1
ATOM 2338 C CA . ASP A 1 294 ? -3.639 8.689 24.335 1.00 85.50 294 ASP A CA 1
ATOM 2339 C C . ASP A 1 294 ? -4.745 8.506 23.274 1.00 85.50 294 ASP A C 1
ATOM 2341 O O . ASP A 1 294 ? -4.497 8.425 22.073 1.00 85.50 294 ASP A O 1
ATOM 2345 N N . GLY A 1 295 ? -5.988 8.364 23.740 1.00 84.75 295 GLY A N 1
ATOM 2346 C CA . GLY A 1 295 ? -7.175 8.288 22.894 1.00 84.75 295 GLY A CA 1
ATOM 2347 C C . GLY A 1 295 ? -7.845 9.644 22.703 1.00 84.75 295 GLY A C 1
ATOM 2348 O O . GLY A 1 295 ? -7.491 10.641 23.332 1.00 84.75 295 GLY A O 1
ATOM 2349 N N . GLU A 1 296 ? -8.878 9.662 21.872 1.00 88.62 296 GLU A N 1
ATOM 2350 C CA . GLU A 1 296 ? -9.674 10.845 21.566 1.00 88.62 296 GLU A CA 1
ATOM 2351 C C . GLU A 1 296 ? -11.158 10.559 21.802 1.00 88.62 296 GLU A C 1
ATOM 2353 O O . GLU A 1 296 ? -11.632 9.451 21.573 1.00 88.62 296 GLU A O 1
ATOM 2358 N N . ILE A 1 297 ? -11.911 11.556 22.265 1.00 91.94 297 ILE A N 1
ATOM 2359 C CA . ILE A 1 297 ? -13.373 11.513 22.254 1.00 91.94 297 ILE A CA 1
ATOM 2360 C C . ILE A 1 297 ? -13.895 12.602 21.319 1.00 91.94 297 ILE A C 1
ATOM 2362 O O . ILE A 1 297 ? -13.487 13.758 21.419 1.00 91.94 297 ILE A O 1
ATOM 2366 N N . ARG A 1 298 ? -14.799 12.235 20.411 1.00 89.44 298 ARG A N 1
ATOM 2367 C CA . ARG A 1 298 ? -15.419 13.144 19.442 1.00 89.44 298 ARG A CA 1
ATOM 2368 C C . ARG A 1 298 ? -16.926 13.155 19.616 1.00 89.44 298 ARG A C 1
ATOM 2370 O O . ARG A 1 298 ? -17.539 12.115 19.833 1.00 89.44 298 ARG A O 1
ATOM 2377 N N . TRP A 1 299 ? -17.520 14.331 19.482 1.00 88.25 299 TRP A N 1
ATOM 2378 C CA . TRP A 1 299 ? -18.961 14.471 19.306 1.00 88.25 299 TRP A CA 1
ATOM 2379 C C . TRP A 1 299 ? -19.286 14.365 17.814 1.00 88.25 299 TRP A C 1
ATOM 2381 O O . TRP A 1 299 ? -18.600 14.995 17.010 1.00 88.25 299 TRP A O 1
ATOM 2391 N N . VAL A 1 300 ? -20.291 13.564 17.457 1.00 83.50 300 VAL A N 1
ATOM 2392 C CA . VAL A 1 300 ? -20.693 13.345 16.057 1.00 83.50 300 VAL A CA 1
ATOM 2393 C C . VAL A 1 300 ? -21.949 14.157 15.750 1.00 83.50 300 VAL A C 1
ATOM 2395 O O . VAL A 1 300 ? -21.877 15.174 15.067 1.00 83.50 300 VAL A O 1
ATOM 2398 N N . ASP A 1 301 ? -23.093 13.744 16.294 1.00 80.00 301 ASP A N 1
ATOM 2399 C CA . ASP A 1 301 ? -24.396 14.397 16.147 1.00 80.00 301 ASP A CA 1
ATOM 2400 C C . ASP A 1 301 ? -25.412 13.821 17.157 1.00 80.00 301 ASP A C 1
ATOM 2402 O O . ASP A 1 301 ? -25.157 12.807 17.789 1.00 80.00 301 ASP A O 1
ATOM 2406 N N . GLN A 1 302 ? -26.570 14.467 17.342 1.00 79.12 302 GLN A N 1
ATOM 2407 C CA . GLN A 1 302 ? -27.745 13.909 18.053 1.00 79.12 302 GLN A CA 1
ATOM 2408 C C . GLN A 1 302 ? -27.499 13.255 19.439 1.00 79.12 302 GLN A C 1
ATOM 2410 O O . GLN A 1 302 ? -28.233 12.352 19.829 1.00 79.12 302 GLN A O 1
ATOM 2415 N N . GLY A 1 303 ? -26.500 13.710 20.204 1.00 76.88 303 GLY A N 1
ATOM 2416 C CA . GLY A 1 303 ? -26.148 13.083 21.490 1.00 76.88 303 GLY A CA 1
ATOM 2417 C C . GLY A 1 303 ? -25.342 11.788 21.329 1.00 76.88 303 GLY A C 1
ATOM 2418 O O . GLY A 1 303 ? -25.402 10.905 22.180 1.00 76.88 303 GLY A O 1
ATOM 2419 N N . ARG A 1 304 ? -24.608 11.657 20.221 1.00 88.81 304 ARG A N 1
ATOM 2420 C CA . ARG A 1 304 ? -23.720 10.538 19.916 1.00 88.81 304 ARG A CA 1
ATOM 2421 C C . ARG A 1 304 ? -22.263 10.957 20.022 1.00 88.81 304 ARG A C 1
ATOM 2423 O O . ARG A 1 304 ? -21.848 11.985 19.479 1.00 88.81 304 ARG A O 1
ATOM 2430 N N . TYR A 1 305 ? -21.486 10.130 20.705 1.00 91.81 305 TYR A N 1
ATOM 2431 C CA . TYR A 1 305 ? -20.060 10.327 20.927 1.00 91.81 305 TYR A CA 1
ATOM 2432 C C . TYR A 1 305 ? -19.275 9.117 20.436 1.00 91.81 305 TYR A C 1
ATOM 2434 O O . TYR A 1 305 ? -19.717 7.982 20.582 1.00 91.81 305 TYR A O 1
ATOM 2442 N N . LEU A 1 306 ? -18.086 9.356 19.896 1.00 90.25 306 LEU A N 1
ATOM 2443 C CA . LEU A 1 306 ? -17.125 8.322 19.538 1.00 90.25 306 LEU A CA 1
ATOM 2444 C C . LEU A 1 306 ? -15.919 8.403 20.459 1.00 90.25 306 LEU A C 1
ATOM 2446 O O . LEU A 1 306 ? -15.316 9.464 20.598 1.00 90.25 306 LEU A O 1
ATOM 2450 N N . VAL A 1 307 ? -15.549 7.274 21.049 1.00 92.06 307 VAL A N 1
ATOM 2451 C CA . VAL A 1 307 ? -14.340 7.103 21.852 1.00 92.06 307 VAL A CA 1
ATOM 2452 C C . VAL A 1 307 ? -13.345 6.291 21.025 1.00 92.06 307 VAL A C 1
ATOM 2454 O O . VAL A 1 307 ? -13.562 5.111 20.737 1.00 92.06 307 VAL A O 1
ATOM 2457 N N . LEU A 1 308 ? -12.269 6.950 20.606 1.00 86.44 308 LEU A N 1
ATOM 2458 C CA . LEU A 1 308 ? -11.273 6.465 19.659 1.00 86.44 308 LEU A CA 1
ATOM 2459 C C . LEU A 1 308 ? -9.977 6.116 20.406 1.00 86.44 308 LEU A C 1
ATOM 2461 O O . LEU A 1 308 ? -9.343 7.007 20.975 1.00 86.44 308 LEU A O 1
ATOM 2465 N N . PRO A 1 309 ? -9.558 4.843 20.440 1.00 82.56 309 PRO A N 1
ATOM 2466 C CA . PRO A 1 309 ? -8.243 4.478 20.952 1.00 82.56 309 PRO A CA 1
ATOM 2467 C C . PRO A 1 309 ? -7.139 4.981 20.010 1.00 82.5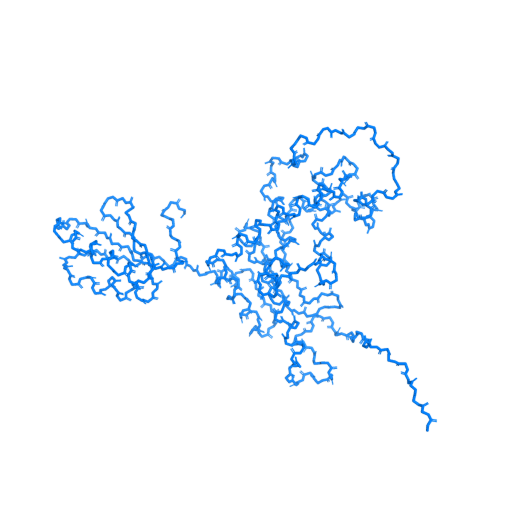6 309 PRO A C 1
ATOM 2469 O O . PRO A 1 309 ? -7.381 5.230 18.826 1.00 82.56 309 PRO A O 1
ATOM 2472 N N . SER A 1 310 ? -5.920 5.137 20.532 1.00 74.56 310 SER A N 1
ATOM 2473 C CA . SER A 1 310 ? -4.807 5.716 19.773 1.00 74.56 310 SER A CA 1
ATOM 2474 C C . SER A 1 310 ? -4.560 4.971 18.449 1.00 74.56 310 SER A C 1
ATOM 2476 O O . SER A 1 310 ? -4.556 3.740 18.385 1.00 74.56 310 SER A O 1
ATOM 2478 N N . GLY A 1 311 ? -4.394 5.726 17.358 1.00 60.62 311 GLY A N 1
ATOM 2479 C CA . GLY A 1 311 ? -4.100 5.175 16.030 1.00 60.62 311 GLY A CA 1
ATOM 2480 C C . GLY A 1 311 ? -5.291 4.613 15.240 1.00 60.62 311 GLY A C 1
ATOM 2481 O O . GLY A 1 311 ? -5.066 4.066 14.163 1.00 60.62 311 GLY A O 1
ATOM 2482 N N . ARG A 1 312 ? -6.541 4.749 15.713 1.00 57.72 312 ARG A N 1
ATOM 2483 C CA . ARG A 1 312 ? -7.748 4.446 14.919 1.00 57.72 312 ARG A CA 1
ATOM 2484 C C . ARG A 1 312 ? -8.483 5.733 14.533 1.00 57.72 312 ARG A C 1
ATOM 2486 O O . ARG A 1 312 ? -9.199 6.309 15.345 1.00 57.72 312 ARG A O 1
ATOM 2493 N N . GLY A 1 313 ? -8.319 6.180 13.289 1.00 48.53 313 GLY A N 1
ATOM 2494 C CA . GLY A 1 313 ? -9.196 7.192 12.698 1.00 48.53 313 GLY A CA 1
ATOM 2495 C C . GLY A 1 313 ? -10.527 6.555 12.292 1.00 48.53 313 GLY A C 1
ATOM 2496 O O . GLY A 1 313 ? -10.529 5.587 11.540 1.00 48.53 313 GLY A O 1
ATOM 2497 N N . PHE A 1 314 ? -11.644 7.069 12.807 1.00 50.22 314 PHE A N 1
ATOM 2498 C CA . PHE A 1 314 ? -12.986 6.782 12.294 1.00 50.22 314 PHE A CA 1
ATOM 2499 C C . PHE A 1 314 ? -13.534 8.080 11.701 1.00 50.22 314 PHE A C 1
ATOM 2501 O O . PHE A 1 314 ? -13.591 9.089 12.414 1.00 50.22 314 PHE A O 1
ATOM 2508 N N . ASP A 1 315 ? -13.892 8.056 10.419 1.00 49.28 315 ASP A N 1
ATOM 2509 C CA . ASP A 1 315 ? -14.651 9.123 9.770 1.00 49.28 315 ASP A CA 1
ATOM 2510 C C . ASP A 1 315 ? -16.110 8.651 9.639 1.00 49.28 315 ASP A C 1
ATOM 2512 O O . ASP A 1 315 ? -16.350 7.632 8.992 1.00 49.28 315 ASP A O 1
ATOM 2516 N N . PRO A 1 316 ? -17.080 9.296 10.311 1.00 42.28 316 PRO A N 1
ATOM 2517 C CA . PRO A 1 316 ? -18.488 8.917 10.216 1.00 42.28 316 PRO A CA 1
ATOM 2518 C C . PRO A 1 316 ? -19.122 9.219 8.848 1.00 42.28 316 PRO A C 1
ATOM 2520 O O . PRO A 1 316 ? -20.224 8.726 8.602 1.00 42.28 316 PRO A O 1
ATOM 2523 N N . ASP A 1 317 ? -18.458 10.004 7.990 1.00 42.59 317 ASP A N 1
ATOM 2524 C CA . ASP A 1 317 ? -18.987 10.470 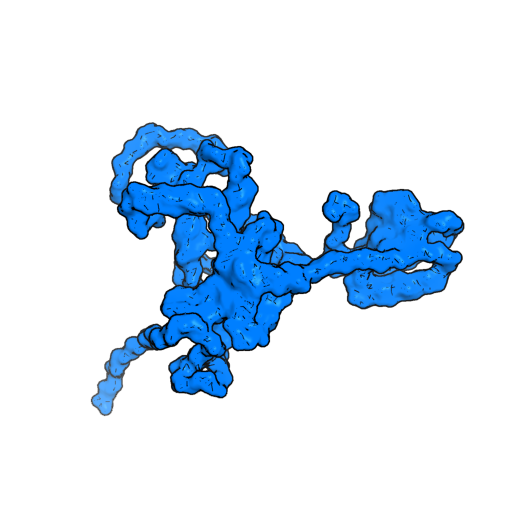6.702 1.00 42.59 317 ASP A CA 1
ATOM 2525 C C . ASP A 1 317 ? -18.384 9.750 5.466 1.00 42.59 317 ASP A C 1
ATOM 2527 O O . ASP A 1 317 ? -18.688 10.145 4.335 1.00 42.59 317 ASP A O 1
ATOM 2531 N N . GLU A 1 318 ? -17.566 8.698 5.649 1.00 37.81 318 GLU A N 1
ATOM 2532 C CA . GLU A 1 318 ? -16.971 7.876 4.565 1.00 37.81 318 GLU A CA 1
ATOM 2533 C C . GLU A 1 318 ? -17.635 6.494 4.393 1.00 37.81 318 GLU A C 1
ATOM 2535 O O . GLU A 1 318 ? -17.847 5.778 5.401 1.00 37.81 318 GLU A O 1
#